Protein AF-D0LYH9-F1 (afdb_monomer_lite)

Secondary structure (DSSP, 8-state):
-PPPEEEEEEES-HHHHHHHHHHHHHTT---EEES-TTGGGGSS-TTSS-EEEEEEGGGHHHHHHHHHHHHHHTTTHHHHHHHHHHT--S---HHHHHHHHHHTSSS---S--SS-------TTHHHHHHHHHHHHSTTHHHHHTT-HHHHHHHHHHHHHHHHHHHHHSSTT-TT---HHHHHHHHHHHHHHHHHHHHHHHHHTT----HHHHHHHHHHHHHHHHHHHHHHHHH-TTTTHHHHHTTSPPPP----

Radius of gyration: 29.2 Å; chains: 1; bounding box: 82×57×91 Å

pLDDT: mean 78.4, std 16.34, range [46.47, 98.31]

Foldseek 3Di:
DDFDKDWQDKDLQLVVQVVLQVVCVVVVFNKDWDWPSPCVLVVNDSVPIIITIITGPVCNVVSNVVVVVCCVPPVPPVVVVVVVCVVPPPDPDPPVVVVVVVVPPDDDPDDDPDDPPPPPDPPRPLSVVLLVLLVVAQLGLCVSLVLVQLSVLLSVQLVVLVVVQVVCVDVPNPDDDSLSCLLNVLSSVCSSVVSNVSSVCVVVVHDDDNVVSNVSSVVSSVVSVVSSVVVVVPDPDPPVVVVVVPPDPDPPDDD

Organism: Haliangium ochraceum (strain DSM 14365 / JCM 11303 / SMP-2) (NCBI:txid502025)

Structure (mmCIF, N/CA/C/O backbone):
data_AF-D0LYH9-F1
#
_entry.id   AF-D0LYH9-F1
#
loop_
_atom_site.group_PDB
_atom_site.id
_atom_site.type_symbol
_atom_site.label_atom_id
_atom_site.label_alt_id
_atom_site.label_comp_id
_atom_site.label_asym_id
_atom_site.label_entity_id
_atom_site.label_seq_id
_atom_site.pdbx_PDB_ins_code
_atom_site.Cartn_x
_atom_site.Cartn_y
_atom_site.Cartn_z
_atom_site.occupancy
_atom_site.B_iso_or_equiv
_atom_site.auth_seq_id
_atom_site.auth_comp_id
_atom_site.auth_asym_id
_atom_site.auth_atom_id
_atom_site.pdbx_PDB_model_num
ATOM 1 N N . MET A 1 1 ? -22.583 -23.711 21.109 1.00 74.88 1 MET A N 1
ATOM 2 C CA . MET A 1 1 ? -22.773 -23.664 19.642 1.00 74.88 1 MET A CA 1
ATOM 3 C C . MET A 1 1 ? -22.254 -22.322 19.163 1.00 74.88 1 MET A C 1
ATOM 5 O O . MET A 1 1 ? -22.543 -21.335 19.824 1.00 74.88 1 MET A O 1
ATOM 9 N N . GLN A 1 2 ? -21.433 -22.282 18.112 1.00 84.62 2 GLN A N 1
ATOM 10 C CA . GLN A 1 2 ? -21.020 -21.011 17.511 1.00 84.62 2 GLN A CA 1
ATOM 11 C C . GLN A 1 2 ? -22.165 -20.507 16.631 1.00 84.62 2 GLN A C 1
ATOM 13 O O . GLN A 1 2 ? -22.672 -21.257 15.801 1.00 84.62 2 GLN A O 1
ATOM 18 N N . GLU A 1 3 ? -22.603 -19.275 16.859 1.00 92.81 3 GLU A N 1
ATOM 19 C CA . GLU A 1 3 ? -23.671 -18.651 16.083 1.00 92.81 3 GLU A CA 1
ATOM 20 C C . GLU A 1 3 ? -23.135 -18.249 14.701 1.00 92.81 3 GLU A C 1
ATOM 22 O O . GLU A 1 3 ? -22.074 -17.629 14.591 1.00 92.81 3 GLU A O 1
ATOM 27 N N . HIS A 1 4 ? -23.830 -18.663 13.640 1.00 96.38 4 HIS A N 1
ATOM 28 C CA . HIS A 1 4 ? -23.405 -18.447 12.259 1.00 96.38 4 HIS A CA 1
ATOM 29 C C . HIS A 1 4 ? -23.806 -17.037 11.800 1.00 96.38 4 HIS A C 1
ATOM 31 O O . HIS A 1 4 ? -24.974 -16.668 11.910 1.00 96.38 4 HIS A O 1
ATOM 37 N N . PHE A 1 5 ? -22.854 -16.255 11.284 1.00 97.81 5 PHE A N 1
ATOM 38 C CA . PHE A 1 5 ? -23.096 -14.902 10.773 1.00 97.81 5 PHE A CA 1
ATOM 39 C C . PHE A 1 5 ? -23.270 -14.927 9.253 1.00 97.81 5 PHE A C 1
ATOM 41 O O . PHE A 1 5 ? -22.503 -15.583 8.547 1.00 97.81 5 PHE A O 1
ATOM 48 N N . VAL A 1 6 ? -24.257 -14.193 8.746 1.00 97.81 6 VAL A N 1
ATOM 49 C CA . VAL A 1 6 ? -24.545 -14.050 7.314 1.00 97.81 6 VAL A CA 1
ATOM 50 C C . VAL A 1 6 ? -24.452 -12.588 6.900 1.00 97.81 6 VAL A C 1
ATOM 52 O O . VAL A 1 6 ? -24.709 -11.689 7.698 1.00 97.81 6 VAL A O 1
ATOM 55 N N . ILE A 1 7 ? -24.036 -12.348 5.658 1.00 97.88 7 ILE A N 1
ATOM 56 C CA . ILE A 1 7 ? -23.884 -11.001 5.104 1.00 97.88 7 ILE A CA 1
ATOM 57 C C . ILE A 1 7 ? -25.241 -10.530 4.588 1.00 97.88 7 ILE A C 1
ATOM 59 O O . ILE A 1 7 ? -25.809 -11.193 3.725 1.00 97.88 7 ILE A O 1
ATOM 63 N N . VAL A 1 8 ? -25.716 -9.385 5.077 1.00 97.62 8 VAL A N 1
ATOM 64 C CA . VAL A 1 8 ? -27.014 -8.802 4.682 1.00 97.62 8 VAL A CA 1
ATOM 65 C C . VAL A 1 8 ? -26.875 -7.581 3.779 1.00 97.62 8 VAL A C 1
ATOM 67 O O . VAL A 1 8 ? -27.773 -7.299 2.998 1.00 97.62 8 VAL A O 1
ATOM 70 N N . HIS A 1 9 ? -25.737 -6.884 3.823 1.00 96.94 9 HIS A N 1
ATOM 71 C CA . HIS A 1 9 ? -25.494 -5.708 2.987 1.00 96.94 9 HIS A CA 1
ATOM 72 C C . HIS A 1 9 ? -24.011 -5.569 2.634 1.00 96.94 9 HIS A C 1
ATOM 74 O O . HIS A 1 9 ? -23.142 -5.922 3.439 1.00 96.94 9 HIS A O 1
ATOM 80 N N . ARG A 1 10 ? -23.717 -5.057 1.433 1.00 95.31 10 ARG A N 1
ATOM 81 C CA . ARG A 1 10 ? -22.362 -4.761 0.946 1.00 95.31 10 ARG A CA 1
ATOM 82 C C . ARG A 1 10 ? -22.345 -3.365 0.336 1.00 95.31 10 ARG A C 1
ATOM 84 O O . ARG A 1 10 ? -23.163 -3.089 -0.532 1.00 95.31 10 ARG A O 1
ATOM 91 N N . SER A 1 11 ? -21.381 -2.544 0.734 1.00 92.06 11 SER A N 1
ATOM 92 C CA . SER A 1 11 ? -21.151 -1.220 0.154 1.00 92.06 11 SER A CA 1
ATOM 93 C C . SER A 1 11 ? -19.650 -0.951 0.013 1.00 92.06 11 SER A C 1
ATOM 95 O O . SER A 1 11 ? -18.809 -1.546 0.696 1.00 92.06 11 SER A O 1
ATOM 97 N N . SER A 1 12 ? -19.291 -0.087 -0.932 1.00 86.88 12 SER A N 1
ATOM 98 C CA . SER A 1 12 ? -17.938 0.468 -1.054 1.00 86.88 12 SER A CA 1
ATOM 99 C C . SER A 1 12 ? -17.722 1.672 -0.136 1.00 86.88 12 SER A C 1
ATOM 101 O O . SER A 1 12 ? -16.576 2.070 0.071 1.00 86.88 12 SER A O 1
ATOM 103 N N . ASP A 1 13 ? -18.796 2.239 0.420 1.00 87.25 13 ASP A N 1
ATOM 104 C CA . ASP A 1 13 ? -18.725 3.362 1.345 1.00 87.25 13 ASP A CA 1
ATOM 105 C C . ASP A 1 13 ? -18.653 2.862 2.806 1.00 87.25 13 ASP A C 1
ATOM 107 O O . ASP A 1 13 ? -19.629 2.311 3.339 1.00 87.25 13 ASP A O 1
ATOM 111 N N . PRO A 1 14 ? -17.502 3.028 3.489 1.00 85.50 14 PRO A N 1
ATOM 112 C CA . PRO A 1 14 ? -17.358 2.619 4.879 1.00 85.50 14 PRO A CA 1
ATOM 113 C C . PRO A 1 14 ? -18.230 3.444 5.834 1.00 85.50 14 PRO A C 1
ATOM 115 O O . PRO A 1 14 ? -18.655 2.893 6.848 1.00 85.50 14 PRO A O 1
ATOM 118 N N . ILE A 1 15 ? -18.512 4.715 5.522 1.00 85.62 15 ILE A N 1
ATOM 119 C CA . ILE A 1 15 ? -19.322 5.599 6.370 1.00 85.62 15 ILE A CA 1
ATOM 120 C C . ILE A 1 15 ? -20.770 5.124 6.335 1.00 85.62 15 ILE A C 1
ATOM 122 O O . ILE A 1 15 ? -21.344 4.840 7.386 1.00 85.62 15 ILE A O 1
ATOM 126 N N . GLN A 1 16 ? -21.318 4.932 5.131 1.00 89.75 16 GLN A N 1
ATOM 127 C CA . GLN A 1 16 ? -22.652 4.358 4.950 1.00 89.75 16 GLN A CA 1
ATOM 128 C C . GLN A 1 16 ? -22.778 3.006 5.667 1.00 89.75 16 GLN A C 1
ATOM 130 O O . GLN A 1 16 ? -23.744 2.764 6.387 1.00 89.75 16 GLN A O 1
ATOM 135 N N . THR A 1 17 ? -21.783 2.126 5.520 1.00 93.38 17 THR A N 1
ATOM 136 C CA . THR A 1 17 ? -21.822 0.792 6.138 1.00 93.38 17 THR A CA 1
ATOM 137 C C . THR A 1 17 ? -21.781 0.854 7.670 1.00 93.38 17 THR A C 1
ATOM 139 O O . THR A 1 17 ? -22.483 0.089 8.336 1.00 93.38 17 THR A O 1
ATOM 142 N N . ASP A 1 18 ? -20.977 1.754 8.246 1.00 91.69 18 ASP A N 1
ATOM 143 C CA . ASP A 1 18 ? -20.913 1.956 9.698 1.00 91.69 18 ASP A CA 1
ATOM 144 C C . ASP A 1 18 ? -22.210 2.578 10.244 1.00 91.69 18 ASP A C 1
ATOM 146 O O . ASP A 1 18 ? -22.689 2.125 11.287 1.00 91.69 18 ASP A O 1
ATOM 150 N N . MET A 1 19 ? -22.810 3.532 9.522 1.00 93.94 19 MET A N 1
ATOM 151 C CA . MET A 1 19 ? -24.112 4.129 9.851 1.00 93.94 19 MET A CA 1
ATOM 152 C C . MET A 1 19 ? -25.220 3.069 9.874 1.00 93.94 19 MET A C 1
ATOM 154 O O . MET A 1 19 ? -25.883 2.891 10.894 1.00 93.94 19 MET A O 1
ATOM 158 N N . LEU A 1 20 ? -25.366 2.291 8.799 1.00 95.06 20 LEU A N 1
ATOM 159 C CA . LEU A 1 20 ? -26.356 1.209 8.722 1.00 95.06 20 LEU A CA 1
ATOM 160 C C . LEU A 1 20 ? -26.114 0.138 9.801 1.00 95.06 20 LEU A C 1
ATOM 162 O O . LEU A 1 20 ? -27.051 -0.379 10.408 1.00 95.06 20 LEU A O 1
ATOM 166 N N . GLY A 1 21 ? -24.848 -0.174 10.096 1.00 95.62 21 GLY A N 1
ATOM 167 C CA . GLY A 1 21 ? -24.490 -1.084 11.181 1.00 95.62 21 GLY A CA 1
ATOM 168 C C . GLY A 1 21 ? -24.818 -0.537 12.577 1.00 95.62 21 GLY A C 1
ATOM 169 O O . GLY A 1 21 ? -25.057 -1.321 13.498 1.00 95.62 21 GLY A O 1
ATOM 170 N N . ALA A 1 22 ? -24.805 0.783 12.777 1.00 94.31 22 ALA A N 1
ATOM 171 C CA . ALA A 1 22 ? -25.265 1.422 14.009 1.00 94.31 22 ALA A CA 1
ATOM 172 C C . ALA A 1 22 ? -26.795 1.360 14.128 1.00 94.31 22 ALA A C 1
ATOM 174 O O . ALA A 1 22 ? -27.278 0.838 15.132 1.00 94.31 22 ALA A O 1
ATOM 175 N N . LEU A 1 23 ? -27.525 1.740 13.075 1.00 94.88 23 LEU A N 1
ATOM 176 C CA . LEU A 1 23 ? -28.994 1.702 13.036 1.00 94.88 23 LEU A CA 1
ATOM 177 C C . LEU A 1 23 ? -29.556 0.305 13.335 1.00 94.88 23 LEU A C 1
ATOM 179 O O . LEU A 1 23 ? -30.475 0.156 14.140 1.00 94.88 23 LEU A O 1
ATOM 183 N N . LEU A 1 24 ? -28.963 -0.747 12.762 1.00 96.88 24 LEU A N 1
ATOM 184 C CA . LEU A 1 24 ? -29.363 -2.125 13.068 1.00 96.88 24 LEU A CA 1
ATOM 185 C C . LEU A 1 24 ? -29.179 -2.462 14.558 1.00 96.88 24 LEU A C 1
ATOM 187 O O . LEU A 1 24 ? -30.047 -3.089 15.163 1.00 96.88 24 LEU A O 1
ATOM 191 N N . ARG A 1 25 ? -28.076 -2.018 15.174 1.00 97.25 25 ARG A N 1
ATOM 192 C CA . ARG A 1 25 ? -27.806 -2.265 16.602 1.00 97.25 25 ARG A CA 1
ATOM 193 C C . ARG A 1 25 ? -28.757 -1.504 17.516 1.00 97.25 25 ARG A C 1
ATOM 195 O O . ARG A 1 25 ? -29.167 -2.059 18.532 1.00 97.25 25 ARG A O 1
ATOM 202 N N . GLU A 1 26 ? -29.127 -0.282 17.150 1.00 96.19 26 GLU A N 1
ATOM 203 C CA . GLU A 1 26 ? -30.136 0.509 17.864 1.00 96.19 26 GLU A CA 1
ATOM 204 C C . GLU A 1 26 ? -31.515 -0.166 17.836 1.00 96.19 26 GLU A C 1
ATOM 206 O O . GLU A 1 26 ? -32.238 -0.125 18.828 1.00 96.19 26 GLU A O 1
ATOM 211 N N . ASN A 1 27 ? -31.824 -0.903 16.765 1.00 96.69 27 ASN A N 1
ATOM 212 C CA . ASN A 1 27 ? -33.043 -1.708 16.626 1.00 96.69 27 ASN A CA 1
ATOM 213 C C . ASN A 1 27 ? -32.925 -3.128 17.219 1.00 96.69 27 ASN A C 1
ATOM 215 O O . ASN A 1 27 ? -33.747 -4.003 16.948 1.00 96.69 27 ASN A O 1
ATOM 219 N N . GLY A 1 28 ? -31.899 -3.388 18.036 1.00 97.44 28 GLY A N 1
ATOM 220 C CA . GLY A 1 28 ? -31.712 -4.672 18.718 1.00 97.44 28 GLY A CA 1
ATOM 221 C C . GLY A 1 28 ? -31.194 -5.807 17.827 1.00 97.44 28 GLY A C 1
ATOM 222 O O . GLY A 1 28 ? -31.154 -6.959 18.268 1.00 97.44 28 GLY A O 1
ATOM 223 N N . ILE A 1 29 ? -30.761 -5.509 16.600 1.00 98.19 29 ILE A N 1
ATOM 224 C CA . ILE A 1 29 ? -30.168 -6.478 15.677 1.00 98.19 29 ILE A CA 1
ATOM 225 C C . ILE A 1 29 ? -28.649 -6.474 15.868 1.00 98.19 29 ILE A C 1
ATOM 227 O O . ILE A 1 29 ? -27.968 -5.456 15.739 1.00 98.19 29 ILE A O 1
ATOM 231 N N . ALA A 1 30 ? -28.077 -7.637 16.168 1.00 97.25 30 ALA A N 1
ATOM 232 C CA . ALA A 1 30 ? -26.654 -7.795 16.431 1.00 97.25 30 ALA A CA 1
ATOM 233 C C . ALA A 1 30 ? -25.829 -7.692 15.133 1.00 97.25 30 ALA A C 1
ATOM 235 O O . ALA A 1 30 ? -25.411 -8.695 14.557 1.00 97.25 30 ALA A O 1
ATOM 236 N N . ALA A 1 31 ? -25.560 -6.472 14.671 1.00 97.25 31 ALA A N 1
ATOM 237 C CA . ALA A 1 31 ? -24.777 -6.225 13.464 1.00 97.25 31 ALA A CA 1
ATOM 238 C C . ALA A 1 31 ? -23.269 -6.090 13.732 1.00 97.25 31 ALA A C 1
ATOM 240 O O . ALA A 1 31 ? -22.818 -5.473 14.702 1.00 97.25 31 ALA A O 1
ATOM 241 N N . ARG A 1 32 ? -22.470 -6.650 12.821 1.00 97.00 32 ARG A N 1
ATOM 242 C CA . ARG A 1 32 ? -21.012 -6.514 12.761 1.00 97.00 32 ARG A CA 1
ATOM 243 C C . ARG A 1 32 ? -20.613 -5.986 11.395 1.00 97.00 32 ARG A C 1
ATOM 245 O O . ARG A 1 32 ? -20.859 -6.639 10.381 1.00 97.00 32 ARG A O 1
ATOM 252 N N . VAL A 1 33 ? -19.944 -4.840 11.384 1.00 95.25 33 VAL A N 1
ATOM 253 C CA . VAL A 1 33 ? -19.349 -4.281 10.169 1.00 95.25 33 VAL A CA 1
ATOM 254 C C . VAL A 1 33 ? -17.972 -4.902 9.965 1.00 95.25 33 VAL A C 1
ATOM 256 O O . VAL A 1 33 ? -17.108 -4.833 10.840 1.00 95.25 33 VAL A O 1
ATOM 259 N N . MET A 1 34 ? -17.790 -5.542 8.818 1.00 93.31 34 MET A N 1
ATOM 260 C CA . MET A 1 34 ? -16.606 -6.305 8.446 1.00 93.31 34 MET A CA 1
ATOM 261 C C . MET A 1 34 ? -16.047 -5.765 7.128 1.00 93.31 34 MET A C 1
ATOM 263 O O . MET A 1 34 ? -16.784 -5.446 6.202 1.00 93.31 34 MET A O 1
ATOM 267 N N . GLY A 1 35 ? -14.723 -5.669 7.030 1.00 88.06 35 GLY A N 1
ATOM 268 C CA . GLY A 1 35 ? -14.032 -5.126 5.860 1.00 88.06 35 GLY A CA 1
ATOM 269 C C . GLY A 1 35 ? -13.013 -4.053 6.229 1.00 88.06 35 GLY A C 1
ATOM 270 O O . GLY A 1 35 ? -12.825 -3.701 7.396 1.00 88.06 35 GLY A O 1
ATOM 271 N N . THR A 1 36 ? -12.301 -3.540 5.230 1.00 76.25 36 THR A N 1
ATOM 272 C CA . THR A 1 36 ? -11.299 -2.492 5.435 1.00 76.25 36 THR A CA 1
ATOM 273 C C . THR A 1 36 ? -11.964 -1.123 5.481 1.00 76.25 36 THR A C 1
ATOM 275 O O . THR A 1 36 ? -12.136 -0.484 4.448 1.00 76.25 36 THR A O 1
ATOM 278 N N . ARG A 1 37 ? -12.224 -0.618 6.692 1.00 68.12 37 ARG A N 1
ATOM 279 C CA . ARG A 1 37 ? -12.677 0.770 6.945 1.00 68.12 37 ARG A CA 1
ATOM 280 C C . ARG A 1 37 ? -11.755 1.858 6.374 1.00 68.12 37 ARG A C 1
ATOM 282 O O . ARG A 1 37 ? -12.115 3.021 6.319 1.00 68.12 37 ARG A O 1
ATOM 289 N N . HIS A 1 38 ? -10.553 1.474 5.954 1.00 64.12 38 HIS A N 1
ATOM 290 C CA . HIS A 1 38 ? -9.507 2.371 5.491 1.00 64.12 38 HIS A CA 1
ATOM 291 C C . HIS A 1 38 ? -9.034 2.010 4.076 1.00 64.12 38 HIS A C 1
ATOM 293 O O . HIS A 1 38 ? -7.832 1.996 3.828 1.00 64.12 38 HIS A O 1
ATOM 299 N N . GLY A 1 39 ? -9.947 1.697 3.147 1.00 55.84 39 GLY A N 1
ATOM 300 C CA . GLY A 1 39 ? -9.591 1.446 1.739 1.00 55.84 39 GLY A CA 1
ATOM 301 C C . GLY A 1 39 ? -8.747 2.580 1.139 1.00 55.84 39 GLY A C 1
ATOM 302 O O . GLY A 1 39 ? -7.696 2.329 0.552 1.00 55.84 39 GLY A O 1
ATOM 303 N N . ALA A 1 40 ? -9.105 3.834 1.445 1.00 52.59 40 ALA A N 1
ATOM 304 C CA . ALA A 1 40 ? -8.323 5.019 1.080 1.00 52.59 40 ALA A CA 1
ATOM 305 C C . ALA A 1 40 ? -6.887 5.016 1.651 1.00 52.59 40 ALA A C 1
ATOM 307 O O . ALA A 1 40 ? -5.962 5.508 1.011 1.00 52.59 40 ALA A O 1
ATOM 308 N N . ALA A 1 41 ? -6.657 4.408 2.820 1.00 50.03 41 ALA A N 1
ATOM 309 C CA . ALA A 1 41 ? -5.339 4.370 3.462 1.00 50.03 41 ALA A CA 1
ATOM 310 C C . ALA A 1 41 ? -4.388 3.306 2.887 1.00 50.03 41 ALA A C 1
ATOM 312 O O . ALA A 1 41 ? -3.230 3.240 3.310 1.00 50.03 41 ALA A O 1
ATOM 313 N N . ILE A 1 42 ? -4.862 2.445 1.979 1.00 51.31 42 ILE A N 1
ATOM 314 C CA . ILE A 1 42 ? -4.052 1.392 1.345 1.00 51.31 42 ILE A CA 1
ATOM 315 C C . ILE A 1 42 ? -3.617 1.822 -0.072 1.00 51.31 42 ILE A C 1
ATOM 317 O O . ILE A 1 42 ? -2.795 1.149 -0.683 1.00 51.31 42 ILE A O 1
ATOM 321 N N . GLY A 1 43 ? -4.102 2.955 -0.600 1.00 47.19 43 GLY A N 1
ATOM 322 C CA . GLY A 1 43 ? -3.740 3.447 -1.94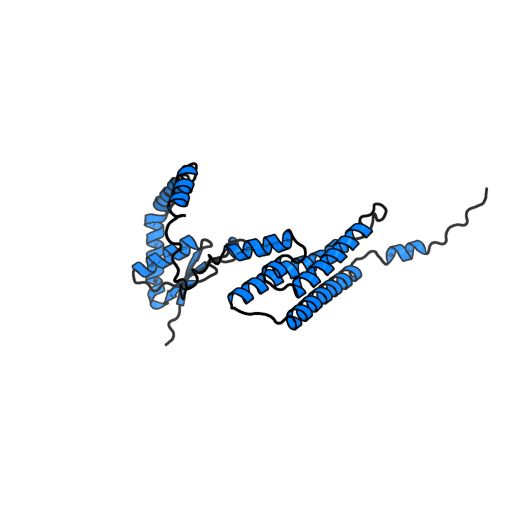1 1.00 47.19 43 GLY A CA 1
ATOM 323 C C . GLY A 1 43 ? -4.197 2.539 -3.094 1.00 47.19 43 GLY A C 1
ATOM 324 O O . GLY A 1 43 ? -4.003 2.866 -4.259 1.00 47.19 43 GLY A O 1
ATOM 325 N N . VAL A 1 44 ? -4.827 1.407 -2.776 1.00 51.91 44 VAL A N 1
ATOM 326 C CA . VAL A 1 44 ? -5.596 0.585 -3.707 1.00 51.91 44 VAL A CA 1
ATOM 327 C C . VAL A 1 44 ? -6.991 1.189 -3.713 1.00 51.91 44 VAL A C 1
ATOM 329 O O . VAL A 1 44 ? -7.586 1.340 -2.647 1.00 51.91 44 VAL A O 1
ATOM 332 N N . GLY A 1 45 ? -7.471 1.607 -4.887 1.00 52.12 45 GLY A N 1
ATOM 333 C CA . GLY A 1 45 ? -8.716 2.364 -5.024 1.00 52.12 45 GLY A CA 1
ATOM 334 C C . GLY A 1 45 ? -9.871 1.767 -4.213 1.00 52.12 45 GLY A C 1
ATOM 335 O O . GLY A 1 45 ? -10.033 0.546 -4.160 1.00 52.12 45 GLY A O 1
ATOM 336 N N . GLN A 1 46 ? -10.681 2.639 -3.600 1.00 55.12 46 GLN A N 1
ATOM 337 C CA . GLN A 1 46 ? -11.824 2.283 -2.741 1.00 55.12 46 GLN A CA 1
ATOM 338 C C . GLN A 1 46 ? -12.808 1.296 -3.401 1.00 55.12 46 GLN A C 1
ATOM 340 O O . GLN A 1 46 ? -13.516 0.576 -2.710 1.00 55.12 46 GLN A O 1
ATOM 345 N N . ASN A 1 47 ? -12.776 1.178 -4.730 1.00 54.84 47 ASN A N 1
ATOM 346 C CA . ASN A 1 47 ? -13.614 0.265 -5.505 1.00 54.84 47 ASN A CA 1
ATOM 347 C C . ASN A 1 47 ? -13.215 -1.220 -5.416 1.00 54.84 47 ASN A C 1
ATOM 349 O O . ASN A 1 47 ? -13.982 -2.069 -5.864 1.00 54.84 47 ASN A O 1
ATOM 353 N N . ILE A 1 48 ? -12.036 -1.567 -4.883 1.00 64.31 48 ILE A N 1
ATOM 354 C CA . ILE A 1 48 ? -11.562 -2.968 -4.867 1.00 64.31 48 ILE A CA 1
ATOM 355 C C . ILE A 1 48 ? -11.947 -3.692 -3.567 1.00 64.31 48 ILE A C 1
ATOM 357 O O . ILE A 1 48 ? -12.089 -4.915 -3.560 1.00 64.31 48 ILE A O 1
ATOM 361 N N . LEU A 1 49 ? -12.134 -2.965 -2.462 1.00 72.06 49 LEU A N 1
ATOM 362 C CA . LEU A 1 49 ? -12.375 -3.558 -1.146 1.00 72.06 49 LEU A CA 1
ATOM 363 C C . LEU A 1 49 ? -13.772 -3.190 -0.636 1.00 72.06 49 LEU A C 1
ATOM 365 O O . LEU A 1 49 ? -13.984 -2.088 -0.144 1.00 72.06 49 LEU A O 1
ATOM 369 N N . GLN A 1 50 ? -14.713 -4.134 -0.730 1.00 84.12 50 GLN A N 1
ATOM 370 C CA . GLN A 1 50 ? -16.074 -3.968 -0.210 1.00 84.12 50 GLN A CA 1
ATOM 371 C C . GLN A 1 50 ? -16.117 -4.130 1.315 1.00 84.12 50 GLN A C 1
ATOM 373 O O . GLN A 1 50 ? -15.556 -5.081 1.875 1.00 84.12 50 GLN A O 1
ATOM 378 N N . VAL A 1 51 ? -16.833 -3.224 1.978 1.00 92.00 51 VAL A N 1
ATOM 379 C CA . VAL A 1 51 ? -17.231 -3.349 3.383 1.00 92.00 51 VAL A CA 1
ATOM 380 C C . VAL A 1 51 ? -18.616 -3.994 3.416 1.00 92.00 51 VAL A C 1
ATOM 382 O O . VAL A 1 51 ? -19.430 -3.816 2.510 1.00 92.00 51 VAL A O 1
ATOM 385 N N . HIS A 1 52 ? -18.878 -4.825 4.416 1.00 95.44 52 HIS A N 1
ATOM 386 C CA . HIS A 1 52 ? -20.135 -5.549 4.512 1.00 95.44 52 HIS A CA 1
ATOM 387 C C . HIS A 1 52 ? -20.635 -5.654 5.945 1.00 95.44 52 HIS A C 1
ATOM 389 O O . HIS A 1 52 ? -19.859 -5.694 6.902 1.00 95.44 52 HIS A O 1
ATOM 395 N N . ILE A 1 53 ? -21.953 -5.725 6.081 1.00 97.12 53 ILE A N 1
ATOM 396 C CA . ILE A 1 53 ? -22.643 -5.890 7.356 1.00 97.12 53 ILE A CA 1
ATOM 397 C C . ILE A 1 53 ? -23.020 -7.355 7.492 1.00 97.12 53 ILE A C 1
ATOM 399 O O . ILE A 1 53 ? -23.640 -7.937 6.599 1.00 97.12 53 ILE A O 1
ATOM 403 N N . SER A 1 54 ? -22.627 -7.949 8.611 1.00 97.88 54 SER A N 1
ATOM 404 C CA . SER A 1 54 ? -22.944 -9.329 8.958 1.00 97.88 54 SER A CA 1
ATOM 405 C C . SER A 1 54 ? -23.767 -9.396 10.241 1.00 97.88 54 SER A C 1
ATOM 407 O O . SER A 1 54 ? -23.467 -8.691 11.204 1.00 97.88 54 SER A O 1
ATOM 409 N N . VAL A 1 55 ? -24.794 -10.242 10.257 1.00 98.19 55 VAL A N 1
ATOM 410 C CA . VAL A 1 55 ? -25.716 -10.448 11.391 1.00 98.19 55 VAL A CA 1
ATOM 411 C C . VAL A 1 55 ? -25.863 -11.948 11.677 1.00 98.19 55 VAL A C 1
ATOM 413 O O . VAL A 1 55 ? -25.589 -12.754 10.781 1.00 98.19 55 VAL A O 1
ATOM 416 N N . PRO A 1 56 ? -26.279 -12.371 12.884 1.00 98.19 56 PRO A N 1
ATOM 417 C CA . PRO A 1 56 ? -26.649 -13.756 13.143 1.00 98.19 56 PRO A CA 1
ATOM 418 C C . PRO A 1 56 ? -27.684 -14.265 12.141 1.00 98.19 56 PRO A C 1
ATOM 420 O O . PRO A 1 56 ? -28.626 -13.556 11.793 1.00 98.19 56 PRO A O 1
ATOM 423 N N . GLN A 1 57 ? -27.551 -15.518 11.707 1.00 97.69 57 GLN A N 1
ATOM 424 C CA . GLN A 1 57 ? -28.475 -16.136 10.751 1.00 97.69 57 GLN A CA 1
ATOM 425 C C . GLN A 1 57 ? -29.935 -16.106 11.234 1.00 97.69 57 GLN A C 1
ATOM 427 O O . GLN A 1 57 ? -30.845 -15.972 10.423 1.00 97.69 57 GLN A O 1
ATOM 432 N N . SER A 1 58 ? -30.150 -16.180 12.549 1.00 97.62 58 SER A N 1
ATOM 433 C CA . SER A 1 58 ? -31.460 -16.057 13.201 1.00 97.62 58 SER A CA 1
ATOM 434 C C . SER A 1 58 ? -32.119 -14.685 13.007 1.00 97.62 58 SER A C 1
ATOM 436 O O . SER A 1 58 ? -33.339 -14.591 13.081 1.00 97.62 58 SER A O 1
ATOM 438 N N . GLN A 1 59 ? -31.333 -13.637 12.745 1.00 98.31 59 GLN A N 1
ATOM 439 C CA . GLN A 1 59 ? -31.786 -12.249 12.599 1.00 98.31 59 GLN A CA 1
ATOM 440 C C . GLN A 1 59 ? -31.715 -11.741 11.152 1.00 98.31 59 GLN A C 1
ATOM 442 O O . GLN A 1 59 ? -32.042 -10.588 10.892 1.00 98.31 59 GLN A O 1
ATOM 447 N N . ALA A 1 60 ? -31.292 -12.584 10.205 1.00 98.06 60 ALA A N 1
ATOM 448 C CA . ALA A 1 60 ? -31.045 -12.178 8.825 1.00 98.06 60 ALA A CA 1
ATOM 449 C C . ALA A 1 60 ? -32.285 -11.590 8.138 1.00 98.06 60 ALA A C 1
ATOM 451 O O . ALA A 1 60 ? -32.173 -10.541 7.521 1.00 98.06 60 ALA A O 1
ATOM 452 N N . GLY A 1 61 ? -33.454 -12.224 8.301 1.00 97.69 61 GLY A N 1
ATOM 453 C CA . GLY A 1 61 ? -34.713 -11.737 7.723 1.00 97.69 61 GLY A CA 1
ATOM 454 C C . GLY A 1 61 ? -35.084 -10.350 8.246 1.00 97.69 61 GLY A C 1
ATOM 455 O O . GLY A 1 61 ? -35.166 -9.413 7.469 1.00 97.69 61 GLY A O 1
ATOM 456 N N . ALA A 1 62 ? -35.159 -10.191 9.572 1.00 97.69 62 ALA A N 1
ATOM 457 C CA . ALA A 1 62 ? -35.477 -8.905 10.195 1.00 97.69 62 ALA A CA 1
ATOM 458 C C . ALA A 1 62 ? -34.489 -7.787 9.810 1.00 97.69 62 ALA A C 1
ATOM 460 O O . ALA A 1 62 ? -34.890 -6.641 9.641 1.00 97.69 62 ALA A O 1
ATOM 461 N N . ALA A 1 63 ? -33.200 -8.111 9.656 1.00 97.69 63 ALA A N 1
ATOM 462 C CA . ALA A 1 63 ? -32.196 -7.150 9.207 1.00 97.69 63 ALA A CA 1
ATOM 463 C C . ALA A 1 63 ? -32.390 -6.739 7.742 1.00 97.69 63 ALA A C 1
ATOM 465 O O . ALA A 1 63 ? -32.221 -5.566 7.421 1.00 97.69 63 ALA A O 1
ATOM 466 N N . THR A 1 64 ? -32.719 -7.686 6.861 1.00 97.56 64 THR A N 1
ATOM 467 C CA . THR A 1 64 ? -33.006 -7.400 5.451 1.00 97.56 64 THR A CA 1
ATOM 468 C C . THR A 1 64 ? -34.270 -6.559 5.312 1.00 97.56 64 THR A C 1
ATOM 470 O O . THR A 1 64 ? -34.197 -5.516 4.671 1.00 97.56 64 THR A O 1
ATOM 473 N N . ASP A 1 65 ? -35.359 -6.943 5.981 1.00 96.75 65 ASP A N 1
ATOM 474 C CA . ASP A 1 65 ? -36.634 -6.217 5.941 1.00 96.75 65 ASP A CA 1
ATOM 475 C C . ASP A 1 65 ? -36.469 -4.776 6.459 1.00 96.75 65 ASP A C 1
ATOM 477 O O . ASP A 1 65 ? -36.973 -3.832 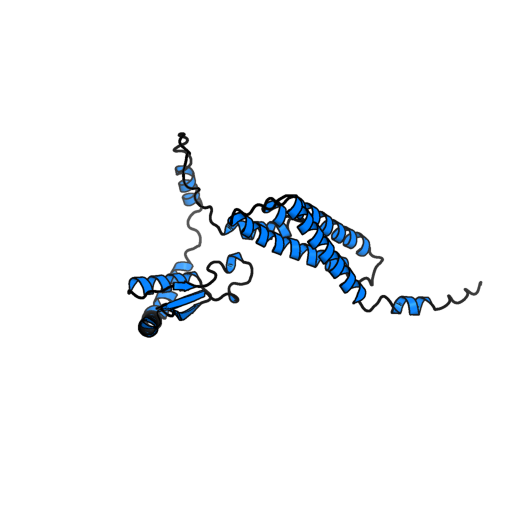5.859 1.00 96.75 65 ASP A O 1
ATOM 481 N N . PHE A 1 66 ? -35.706 -4.589 7.546 1.00 95.94 66 PHE A N 1
ATOM 482 C CA . PHE A 1 66 ? -35.403 -3.261 8.089 1.00 95.94 66 PHE A CA 1
ATOM 483 C C . PHE A 1 66 ? -34.618 -2.394 7.099 1.00 95.94 66 PHE A C 1
ATOM 485 O O . PHE A 1 66 ? -34.936 -1.223 6.913 1.00 95.94 66 PHE A O 1
ATOM 492 N N . LEU A 1 67 ? -33.574 -2.953 6.477 1.00 95.25 67 LEU A N 1
ATOM 493 C CA . LEU A 1 67 ? -32.769 -2.215 5.507 1.00 95.25 67 LEU A CA 1
ATOM 494 C C . LEU A 1 67 ? -33.577 -1.870 4.252 1.00 95.25 67 LEU A C 1
ATOM 496 O O . LEU A 1 67 ? -33.423 -0.770 3.737 1.00 95.25 67 LEU A O 1
ATOM 500 N N . GLU A 1 68 ? -34.422 -2.781 3.768 1.00 94.50 68 GLU A N 1
ATOM 501 C CA . GLU A 1 68 ? -35.296 -2.544 2.615 1.00 94.50 68 GLU A CA 1
ATOM 502 C C . GLU A 1 68 ? -36.297 -1.423 2.906 1.00 94.50 68 GLU A C 1
ATOM 504 O O . GLU A 1 68 ? -36.330 -0.452 2.156 1.00 94.50 68 GLU A O 1
ATOM 509 N N . ALA A 1 69 ? -36.992 -1.478 4.047 1.00 93.38 69 ALA A N 1
ATOM 510 C CA . ALA A 1 69 ? -37.894 -0.411 4.480 1.00 93.38 69 ALA A CA 1
ATOM 511 C C . ALA A 1 69 ? -37.171 0.940 4.616 1.00 93.38 69 ALA A C 1
ATOM 513 O O . ALA A 1 69 ? -37.659 1.951 4.122 1.00 93.38 69 ALA A O 1
ATOM 514 N N . PHE A 1 70 ? -35.971 0.955 5.207 1.00 90.69 70 PHE A N 1
ATOM 515 C CA . PHE A 1 70 ? -35.153 2.165 5.314 1.00 90.69 70 PHE A CA 1
ATOM 516 C C . PHE A 1 70 ? -34.787 2.741 3.935 1.00 90.69 70 PHE A C 1
ATOM 518 O O . PHE A 1 70 ? -34.834 3.949 3.730 1.00 90.69 70 PHE A O 1
ATOM 525 N N . PHE A 1 71 ? -34.445 1.901 2.954 1.00 89.81 71 PHE A N 1
ATOM 526 C CA . PHE A 1 71 ? -34.143 2.382 1.603 1.00 89.81 71 PHE A CA 1
ATOM 527 C C . PHE A 1 71 ? -35.391 2.796 0.808 1.00 89.81 71 PHE A C 1
ATOM 529 O O . PHE A 1 71 ? -35.273 3.667 -0.054 1.00 89.81 71 PHE A O 1
ATOM 536 N N . GLU A 1 72 ? -36.555 2.203 1.076 1.00 88.75 72 GLU A N 1
ATOM 537 C CA . GLU A 1 72 ? -37.827 2.567 0.439 1.00 88.75 72 GLU A CA 1
ATOM 538 C C . GLU A 1 72 ? -38.425 3.866 1.000 1.00 88.75 72 GLU A C 1
ATOM 540 O O . GLU A 1 72 ? -38.908 4.684 0.216 1.00 88.75 72 GLU A O 1
ATOM 545 N N . GLU A 1 73 ? -38.384 4.069 2.322 1.00 83.25 73 GLU A N 1
ATOM 546 C CA . GLU A 1 73 ? -38.950 5.255 2.986 1.00 83.25 73 GLU A CA 1
ATOM 547 C C . GLU A 1 73 ? -38.001 6.461 2.931 1.00 83.25 73 GLU A C 1
ATOM 549 O O . GLU A 1 73 ? -38.420 7.547 2.537 1.00 83.25 73 GLU A O 1
ATOM 554 N N . ASP A 1 74 ? -36.717 6.272 3.251 1.00 67.00 74 ASP A N 1
ATOM 555 C CA . ASP A 1 74 ? -35.764 7.377 3.432 1.00 67.00 74 ASP A CA 1
ATOM 556 C C . ASP A 1 74 ? -34.804 7.563 2.244 1.00 67.00 74 ASP A C 1
ATOM 558 O O . ASP A 1 74 ? -34.178 8.616 2.093 1.00 67.00 74 ASP A O 1
ATOM 562 N N . GLY A 1 75 ? -34.656 6.559 1.373 1.00 59.44 75 GLY A N 1
ATOM 563 C CA . GLY A 1 75 ? -33.583 6.522 0.373 1.00 59.44 75 GLY A CA 1
ATOM 564 C C . GLY A 1 75 ? -33.604 7.666 -0.647 1.00 59.44 75 GLY A C 1
ATOM 565 O O . GLY A 1 75 ? -32.552 8.026 -1.170 1.00 59.44 75 GLY A O 1
ATOM 566 N N . ALA A 1 76 ? -34.767 8.260 -0.918 1.00 59.16 76 ALA A N 1
ATOM 567 C CA . ALA A 1 76 ? -34.872 9.410 -1.813 1.00 59.16 76 ALA A CA 1
ATOM 568 C C . ALA A 1 76 ? -34.690 10.745 -1.070 1.00 59.16 76 ALA A C 1
ATOM 570 O O . ALA A 1 76 ? -33.876 11.563 -1.493 1.00 59.16 76 ALA A O 1
ATOM 571 N N . GLU A 1 77 ? -35.387 10.949 0.052 1.00 67.19 77 GLU A N 1
ATOM 572 C CA . GLU A 1 77 ? -35.417 12.237 0.764 1.00 67.19 77 GLU A CA 1
ATOM 573 C C . GLU A 1 77 ? -34.114 12.537 1.523 1.00 67.19 77 GLU A C 1
ATOM 575 O O . GLU A 1 77 ? -33.594 13.652 1.448 1.00 67.19 77 GLU A O 1
ATOM 580 N N . LEU A 1 78 ? -33.523 11.547 2.203 1.00 64.25 78 LEU A N 1
ATOM 581 C CA . LEU A 1 78 ? -32.308 11.750 3.006 1.00 64.25 78 LEU A CA 1
ATOM 582 C C . LEU A 1 78 ? -31.056 11.946 2.139 1.00 64.25 78 LEU A C 1
ATOM 584 O O . LEU A 1 78 ? -30.159 12.702 2.516 1.00 64.25 78 LEU A O 1
ATOM 588 N N . ILE A 1 79 ? -30.999 11.314 0.961 1.00 63.97 79 ILE A N 1
ATOM 589 C CA . ILE A 1 79 ? -29.915 11.533 -0.009 1.00 63.97 79 ILE A CA 1
ATOM 590 C C . ILE A 1 79 ? -30.019 12.942 -0.604 1.00 63.97 79 ILE A C 1
ATOM 592 O O . ILE A 1 79 ? -29.002 13.626 -0.716 1.00 63.97 79 ILE A O 1
ATOM 596 N N . GLU A 1 80 ? -31.227 13.411 -0.925 1.00 62.72 80 GLU A N 1
ATOM 597 C CA . GLU A 1 80 ? -31.443 14.770 -1.433 1.00 62.72 80 GLU A CA 1
ATOM 598 C C . GLU A 1 80 ? -31.099 15.831 -0.373 1.00 62.72 80 GLU A C 1
ATOM 600 O O . GLU A 1 80 ? -30.405 16.805 -0.679 1.00 62.72 80 GLU A O 1
ATOM 605 N N . GLN A 1 81 ? -31.476 15.600 0.890 1.00 69.62 81 GLN A N 1
ATOM 606 C CA . GLN A 1 81 ? -31.161 16.493 2.008 1.00 69.62 81 GLN A CA 1
ATOM 607 C C . GLN A 1 81 ? -29.656 16.531 2.326 1.00 69.62 81 GLN A C 1
ATOM 609 O O . GLN A 1 81 ? -29.101 17.609 2.555 1.00 69.62 81 GLN A O 1
ATOM 614 N N . TYR A 1 82 ? -28.970 15.383 2.313 1.00 64.75 82 TYR A N 1
ATOM 615 C CA . TYR A 1 82 ? -27.529 15.329 2.584 1.00 64.75 82 TYR A CA 1
ATOM 616 C C . TYR A 1 82 ? -26.707 15.928 1.434 1.00 64.75 82 TYR A C 1
ATOM 618 O O . TYR A 1 82 ? -25.745 16.649 1.692 1.00 64.75 82 TYR A O 1
ATOM 626 N N . ILE A 1 83 ? -27.112 15.716 0.172 1.00 63.19 83 ILE A N 1
ATOM 627 C CA . ILE A 1 83 ? -26.486 16.370 -0.989 1.00 63.19 83 ILE A CA 1
ATOM 628 C C . ILE A 1 83 ? -26.684 17.891 -0.908 1.00 63.19 83 ILE A C 1
ATOM 630 O O . ILE A 1 83 ? -25.700 18.623 -1.013 1.00 63.19 83 ILE A O 1
ATOM 634 N N . GLN A 1 84 ? -27.902 18.367 -0.615 1.00 63.38 84 GLN A N 1
ATOM 635 C CA . GLN A 1 84 ? -28.184 19.802 -0.452 1.00 63.38 84 GLN A CA 1
ATOM 636 C C . GLN A 1 84 ? -27.426 20.457 0.712 1.00 63.38 84 GLN A C 1
ATOM 638 O O . GLN A 1 84 ? -27.183 21.660 0.665 1.00 63.38 84 GLN A O 1
ATOM 643 N N . HIS A 1 85 ? -27.056 19.711 1.757 1.00 58.56 85 HIS A N 1
ATOM 644 C CA . HIS A 1 85 ? -26.240 20.235 2.863 1.00 58.56 85 HIS A CA 1
ATOM 645 C C . HIS A 1 85 ? -24.729 20.045 2.667 1.00 58.56 85 HIS A C 1
ATOM 647 O O . HIS A 1 85 ? -23.947 20.718 3.333 1.00 58.56 85 HIS A O 1
ATOM 653 N N . SER A 1 86 ? -24.292 19.185 1.742 1.00 49.75 86 SER A N 1
ATOM 654 C CA . SER A 1 86 ? -22.865 18.973 1.457 1.00 49.75 86 SER A CA 1
ATOM 655 C C . SER A 1 86 ? -22.231 20.035 0.546 1.00 49.75 86 SER A C 1
ATOM 657 O O . SER A 1 86 ? -21.010 20.170 0.544 1.00 49.75 86 SER A O 1
ATOM 659 N N . ASP A 1 87 ? -23.041 20.850 -0.140 1.00 50.91 87 ASP A N 1
ATOM 660 C CA . ASP A 1 87 ? -22.574 22.043 -0.869 1.00 50.91 87 ASP A CA 1
ATOM 661 C C . ASP A 1 87 ? -22.265 23.238 0.065 1.00 50.91 87 ASP A C 1
ATOM 663 O O . ASP A 1 87 ? -21.775 24.271 -0.386 1.00 50.91 87 ASP A O 1
ATOM 667 N N . PHE A 1 88 ? -22.477 23.097 1.382 1.00 46.59 88 PHE A N 1
ATOM 668 C CA . PHE A 1 88 ? -22.143 24.101 2.403 1.00 46.59 88 PHE A CA 1
ATOM 669 C C . PHE A 1 88 ? -20.736 23.893 3.004 1.00 46.59 88 PHE A C 1
ATOM 671 O O . PHE A 1 88 ? -20.509 24.065 4.197 1.00 46.59 88 PHE A O 1
ATOM 678 N N . ALA A 1 89 ? -19.771 23.485 2.177 1.00 48.88 89 ALA A N 1
ATOM 679 C CA . ALA A 1 89 ? -18.347 23.428 2.528 1.00 48.88 89 ALA A CA 1
ATOM 680 C C . ALA A 1 89 ? -17.536 24.447 1.708 1.00 48.88 89 ALA A C 1
ATOM 682 O O . ALA A 1 89 ? -16.444 24.149 1.221 1.00 48.88 89 ALA A O 1
ATOM 683 N N . GLY A 1 90 ? -18.099 25.642 1.523 1.00 52.53 90 GLY A N 1
ATOM 684 C CA . GLY A 1 90 ? -17.442 26.777 0.887 1.00 52.53 90 GLY A CA 1
ATOM 685 C C . GLY A 1 90 ? -17.610 28.035 1.734 1.00 52.53 90 GLY A C 1
ATOM 686 O O . GLY A 1 90 ? -18.722 28.535 1.854 1.00 52.53 90 GLY A O 1
ATOM 687 N N . ASP A 1 91 ? -16.489 28.529 2.263 1.00 53.06 91 ASP A N 1
ATOM 688 C CA . ASP A 1 91 ? -16.280 29.879 2.814 1.00 53.06 91 ASP A CA 1
ATOM 689 C C . ASP A 1 91 ? -16.803 30.225 4.224 1.00 53.06 91 ASP A C 1
ATOM 691 O O . ASP A 1 91 ? -17.004 31.401 4.517 1.00 53.06 91 ASP A O 1
ATOM 695 N N . GLU A 1 92 ? -16.922 29.276 5.160 1.00 51.62 92 GLU A N 1
ATOM 696 C CA . GLU A 1 92 ? -16.941 29.662 6.586 1.00 51.62 92 GLU A CA 1
ATOM 697 C C . GLU A 1 92 ? -15.512 29.932 7.092 1.00 51.62 92 GLU A C 1
ATOM 699 O O . GLU A 1 92 ? -14.790 29.032 7.519 1.00 51.62 92 GLU A O 1
ATOM 704 N N . ASP A 1 93 ? -15.120 31.202 6.954 1.00 57.00 93 ASP A N 1
ATOM 705 C CA . ASP A 1 93 ? -14.162 31.971 7.756 1.00 57.00 93 ASP A CA 1
ATOM 706 C C . ASP A 1 93 ? -13.025 31.178 8.435 1.00 57.00 93 ASP A C 1
ATOM 708 O O . ASP A 1 93 ? -13.063 30.822 9.617 1.00 57.00 93 ASP A O 1
ATOM 712 N N . ASP A 1 94 ? -11.920 31.045 7.695 1.00 59.69 94 ASP A N 1
ATOM 713 C CA . ASP A 1 94 ? -10.583 30.620 8.156 1.00 59.69 94 ASP A CA 1
ATOM 714 C C . ASP A 1 94 ? -10.100 31.390 9.418 1.00 59.69 94 ASP A C 1
ATOM 716 O O . ASP A 1 94 ? -9.198 30.949 10.143 1.00 59.69 94 ASP A O 1
ATOM 720 N N . ASP A 1 95 ? -10.718 32.538 9.705 1.00 66.81 95 ASP A N 1
ATOM 721 C CA . ASP A 1 95 ? -10.431 33.395 10.849 1.00 66.81 95 ASP A CA 1
ATOM 722 C C . ASP A 1 95 ? -11.030 32.867 12.165 1.00 66.81 95 ASP A C 1
ATOM 724 O O . ASP A 1 95 ? -10.340 32.899 13.188 1.00 66.81 95 ASP A O 1
ATOM 728 N N . GLU A 1 96 ? -12.231 32.271 12.169 1.00 66.94 96 GLU A N 1
ATOM 729 C CA . GLU A 1 96 ? -12.804 31.682 13.394 1.00 66.94 96 GLU A CA 1
ATOM 730 C C . GLU A 1 96 ? -12.032 30.432 13.834 1.00 66.94 96 GLU A C 1
ATOM 732 O O . GLU A 1 96 ? -11.812 30.206 15.030 1.00 66.94 96 GLU A O 1
ATOM 737 N N . ALA A 1 97 ? -11.580 29.614 12.879 1.00 62.12 97 ALA A N 1
ATOM 738 C CA . ALA A 1 97 ? -10.754 28.445 13.170 1.00 62.12 97 ALA A CA 1
ATOM 739 C C . ALA A 1 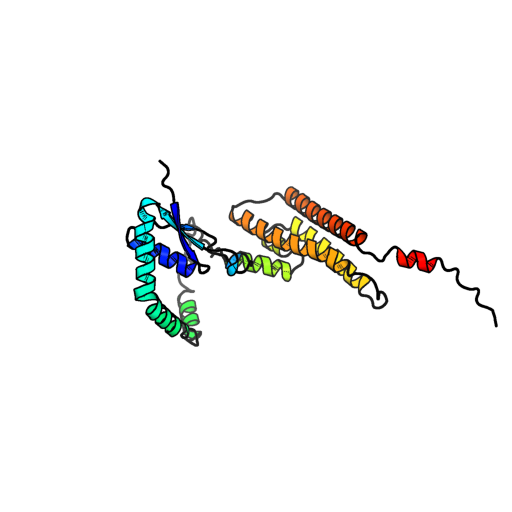97 ? -9.388 28.853 13.756 1.00 62.12 97 ALA A C 1
ATOM 741 O O . ALA A 1 97 ? -8.906 28.217 14.702 1.00 62.12 97 ALA A O 1
ATOM 742 N N . ARG A 1 98 ? -8.791 29.946 13.256 1.00 68.94 98 ARG A N 1
ATOM 743 C CA . ARG A 1 98 ? -7.569 30.543 13.822 1.00 68.94 98 ARG A CA 1
ATOM 744 C C . ARG A 1 98 ? -7.785 31.103 15.223 1.00 68.94 98 ARG A C 1
ATOM 746 O O . ARG A 1 98 ? -6.953 30.863 16.097 1.00 68.94 98 ARG A O 1
ATOM 753 N N . GLU A 1 99 ? -8.880 31.818 15.456 1.00 71.44 99 GLU A N 1
ATOM 754 C CA . GLU A 1 99 ? -9.163 32.437 16.754 1.00 71.44 99 GLU A CA 1
ATOM 755 C C . GLU A 1 99 ? -9.460 31.378 17.831 1.00 71.44 99 GLU A C 1
ATOM 757 O O . GLU A 1 99 ? -8.994 31.473 18.972 1.00 71.44 99 GLU A O 1
ATOM 762 N N . ARG A 1 100 ? -10.140 30.288 17.447 1.00 66.06 100 ARG A N 1
ATOM 763 C CA . ARG A 1 100 ? -10.399 29.130 18.314 1.00 66.06 100 ARG A CA 1
ATOM 764 C C . ARG A 1 100 ? -9.109 28.360 18.636 1.00 66.06 100 ARG A C 1
ATOM 766 O O . ARG A 1 100 ? -8.957 27.912 19.767 1.00 66.06 100 ARG A O 1
ATOM 773 N N . ALA A 1 101 ? -8.158 28.266 17.702 1.00 63.84 101 ALA A N 1
ATOM 774 C CA . ALA A 1 101 ? -6.838 27.679 17.958 1.00 63.84 101 ALA A CA 1
ATOM 775 C C . ALA A 1 101 ? -5.954 28.564 18.858 1.00 63.84 101 ALA A C 1
ATOM 777 O O . ALA A 1 101 ? -5.231 28.040 19.702 1.00 63.84 101 ALA A O 1
ATOM 778 N N . ALA A 1 102 ? -6.038 29.892 18.725 1.00 69.56 102 ALA A N 1
ATOM 779 C CA . ALA A 1 102 ? -5.286 30.829 19.560 1.00 69.56 102 ALA A CA 1
ATOM 780 C C . ALA A 1 102 ? -5.785 30.861 21.016 1.00 69.56 102 ALA A C 1
ATOM 782 O O . ALA A 1 102 ? -4.980 30.976 21.935 1.00 69.56 102 ALA A O 1
ATOM 783 N N . ARG A 1 103 ? -7.097 30.706 21.246 1.00 69.75 103 ARG A N 1
ATOM 784 C CA . ARG A 1 103 ? -7.682 30.705 22.601 1.00 69.75 103 ARG A CA 1
ATOM 785 C C . ARG A 1 103 ? -7.276 29.489 23.452 1.00 69.75 103 ARG A C 1
ATOM 787 O O . ARG A 1 103 ? -7.336 29.573 24.668 1.00 69.75 103 ARG A O 1
ATOM 794 N N . TRP A 1 104 ? -6.882 28.373 22.840 1.00 60.59 104 TRP A N 1
ATOM 795 C CA . TRP A 1 104 ? -6.566 27.120 23.547 1.00 60.59 104 TRP A CA 1
ATOM 796 C C . TRP A 1 104 ? -5.054 26.870 23.689 1.00 60.59 104 TRP A C 1
ATOM 798 O O . TRP A 1 104 ? -4.652 25.776 24.073 1.00 60.59 104 TRP A O 1
ATOM 808 N N . GLY A 1 105 ? -4.215 27.848 23.330 1.00 54.44 105 GLY A N 1
ATOM 809 C CA . GLY A 1 105 ? -2.761 27.691 23.267 1.00 54.44 105 GLY A CA 1
ATOM 810 C C . GLY A 1 105 ? -1.976 28.074 24.523 1.00 54.44 105 GLY A C 1
ATOM 811 O O . GLY A 1 105 ? -0.761 27.941 24.474 1.00 54.44 105 GLY A O 1
ATOM 812 N N . ASP A 1 106 ? -2.616 28.552 25.597 1.00 56.81 106 ASP A N 1
ATOM 813 C CA . ASP A 1 106 ? -1.900 29.267 26.674 1.00 56.81 106 ASP A CA 1
ATOM 814 C C . ASP A 1 106 ? -2.278 28.860 28.110 1.00 56.81 106 ASP A C 1
ATOM 816 O O . ASP A 1 106 ? -1.868 29.519 29.062 1.00 56.81 106 ASP A O 1
ATOM 820 N N . GLU A 1 107 ? -3.035 27.779 28.302 1.00 54.47 107 GLU A N 1
ATOM 821 C CA . GLU A 1 107 ? -3.373 27.292 29.644 1.00 54.47 107 GLU A CA 1
ATOM 822 C C . GLU A 1 107 ? -2.836 25.864 29.835 1.00 54.47 107 GLU A C 1
ATOM 824 O O . GLU A 1 107 ? -3.197 24.945 29.099 1.00 54.47 107 GLU A O 1
ATOM 829 N N . ASP A 1 108 ? -1.964 25.733 30.840 1.00 50.28 108 ASP A N 1
ATOM 830 C CA . ASP A 1 108 ? -1.488 24.508 31.498 1.00 50.28 108 ASP A CA 1
ATOM 831 C C . ASP A 1 108 ? -0.159 23.895 31.001 1.00 50.28 108 ASP A C 1
ATOM 833 O O . ASP A 1 108 ? -0.076 22.734 30.597 1.00 50.28 108 ASP A O 1
ATOM 837 N N . GLU A 1 109 ? 0.931 24.660 31.152 1.00 51.16 109 GLU A N 1
ATOM 838 C CA . GLU A 1 109 ? 2.271 24.114 31.439 1.00 51.16 109 GLU A CA 1
ATOM 839 C C . GLU A 1 109 ? 2.441 23.893 32.957 1.00 51.16 109 GLU A C 1
ATOM 841 O O . GLU A 1 109 ? 3.291 24.516 33.579 1.00 51.16 109 GLU A O 1
ATOM 846 N N . ASP A 1 110 ? 1.645 23.016 33.573 1.00 51.81 110 ASP A N 1
ATOM 847 C CA . ASP A 1 110 ? 1.904 22.554 34.945 1.00 51.81 110 ASP A CA 1
ATOM 848 C C . ASP A 1 110 ? 2.037 21.022 34.957 1.00 51.81 110 ASP A C 1
ATOM 850 O O . ASP A 1 110 ? 1.076 20.255 34.975 1.00 51.81 110 ASP A O 1
ATOM 854 N N . GLU A 1 111 ? 3.299 20.612 34.832 1.00 52.44 111 GLU A N 1
ATOM 855 C CA . GLU A 1 111 ? 3.967 19.522 35.549 1.00 52.44 111 GLU A CA 1
ATOM 856 C C . GLU A 1 111 ? 3.065 18.486 36.253 1.00 52.44 111 GLU A C 1
ATOM 858 O O . GLU A 1 111 ? 2.830 18.597 37.446 1.00 52.44 111 GLU A O 1
ATOM 863 N N . ASP A 1 112 ? 2.625 17.442 35.537 1.00 51.72 112 ASP A N 1
ATOM 864 C CA . ASP A 1 112 ? 2.392 16.083 36.082 1.00 51.72 112 ASP A CA 1
ATOM 865 C C . ASP A 1 112 ? 2.103 15.069 34.948 1.00 51.72 112 ASP A C 1
ATOM 867 O O . ASP A 1 112 ? 1.177 14.256 34.980 1.00 51.72 112 ASP A O 1
ATOM 871 N N . GLU A 1 113 ? 2.922 15.088 33.889 1.00 46.47 113 GLU A N 1
ATOM 872 C CA . GLU A 1 113 ? 2.802 14.177 32.739 1.00 46.47 113 GLU A CA 1
ATOM 873 C C . GLU A 1 113 ? 3.442 12.799 33.023 1.00 46.47 113 GLU A C 1
ATOM 875 O O . GLU A 1 113 ? 4.306 12.302 32.298 1.00 46.47 113 GLU A O 1
ATOM 880 N N . ALA A 1 114 ? 3.016 12.166 34.116 1.00 54.06 114 ALA A N 1
ATOM 881 C CA . ALA A 1 114 ? 3.242 10.751 34.380 1.00 54.06 114 ALA A CA 1
ATOM 882 C C . ALA A 1 114 ? 1.907 10.009 34.195 1.00 54.06 114 ALA A C 1
ATOM 884 O O . ALA A 1 114 ? 0.983 10.163 34.983 1.00 54.06 114 ALA A O 1
ATOM 885 N N . ASP A 1 115 ? 1.821 9.197 33.139 1.00 52.84 115 ASP A N 1
ATOM 886 C CA . ASP A 1 115 ? 0.719 8.267 32.831 1.00 52.84 115 ASP A CA 1
ATOM 887 C C . ASP A 1 115 ? -0.551 8.820 32.155 1.00 52.84 115 ASP A C 1
ATOM 889 O O . ASP A 1 115 ? -1.614 8.195 32.218 1.00 52.84 115 ASP A O 1
ATOM 893 N N . ALA A 1 116 ? -0.460 9.897 31.368 1.00 47.59 116 ALA A N 1
ATOM 894 C CA . ALA A 1 116 ? -1.480 10.130 30.343 1.00 47.59 116 ALA A CA 1
ATOM 895 C C . ALA A 1 116 ? -1.375 9.021 29.268 1.00 47.59 116 ALA A C 1
ATOM 897 O O . ALA A 1 116 ? -0.337 8.910 28.603 1.00 47.59 116 ALA A O 1
ATOM 898 N N . PRO A 1 117 ? -2.406 8.173 29.054 1.00 48.25 117 PRO A N 1
ATOM 899 C CA . PRO A 1 117 ? -2.381 7.178 27.992 1.00 48.25 117 PRO A CA 1
ATOM 900 C C . PRO A 1 117 ? -2.249 7.923 26.669 1.00 48.25 117 PRO A C 1
ATOM 902 O O . PRO A 1 117 ? -3.171 8.629 26.264 1.00 48.25 117 PRO A O 1
ATOM 905 N N . SER A 1 118 ? -1.073 7.788 26.046 1.00 50.75 118 SER A N 1
ATOM 906 C CA . SER A 1 118 ? -0.702 8.373 24.758 1.00 50.75 118 SER A CA 1
ATOM 907 C C . SER A 1 118 ? -1.929 8.454 23.856 1.00 50.75 118 SER A C 1
ATOM 909 O O . SER A 1 118 ? -2.407 7.424 23.370 1.00 50.75 118 SER A O 1
ATOM 911 N N . ARG A 1 119 ? -2.481 9.670 23.697 1.00 48.12 119 ARG A N 1
ATOM 912 C CA . ARG A 1 119 ? -3.586 9.947 22.775 1.00 48.12 119 ARG A CA 1
ATOM 913 C C . ARG A 1 119 ? -3.142 9.389 21.434 1.00 48.12 119 ARG A C 1
ATOM 915 O O . ARG A 1 119 ? -2.213 9.915 20.824 1.00 48.12 119 ARG A O 1
ATOM 922 N N . ALA A 1 120 ? -3.730 8.261 21.042 1.00 49.47 120 ALA A N 1
ATOM 923 C CA . ALA A 1 120 ? -3.324 7.522 19.864 1.00 49.47 120 ALA A CA 1
ATOM 924 C C . ALA A 1 120 ? -3.475 8.453 18.661 1.00 49.47 120 ALA A C 1
ATOM 926 O O . ALA A 1 120 ? -4.589 8.702 18.202 1.00 49.47 120 ALA A O 1
ATOM 927 N N . ALA A 1 121 ? -2.352 9.009 18.196 1.00 50.19 121 ALA A N 1
ATOM 928 C CA . ALA A 1 121 ? -2.324 9.884 17.039 1.00 50.19 121 ALA A CA 1
ATOM 929 C C . ALA A 1 121 ? -3.089 9.202 15.894 1.00 50.19 121 ALA A C 1
ATOM 931 O O . ALA A 1 121 ? -2.938 7.984 15.711 1.00 50.19 121 ALA A O 1
ATOM 932 N N . PRO A 1 122 ? -3.932 9.943 15.151 1.00 50.19 122 PRO A N 1
ATOM 933 C CA . PRO A 1 122 ? -4.837 9.373 14.168 1.00 50.19 122 PRO A CA 1
ATOM 934 C C . PRO A 1 122 ? -4.058 8.455 13.230 1.00 50.19 122 PRO A C 1
ATOM 936 O O . PRO A 1 122 ? -3.169 8.870 12.487 1.00 50.19 122 PRO A O 1
ATOM 939 N N . ALA A 1 123 ? -4.398 7.170 13.285 1.00 54.91 123 ALA A N 1
ATOM 940 C CA . ALA A 1 123 ? -3.679 6.089 12.629 1.00 54.91 123 ALA A CA 1
ATOM 941 C C . ALA A 1 123 ? -3.588 6.249 11.090 1.00 54.91 123 ALA A C 1
ATOM 943 O O . ALA A 1 123 ? -2.887 5.472 10.443 1.00 54.91 123 ALA A O 1
ATOM 944 N N . GLY A 1 124 ? -4.260 7.224 10.477 1.00 55.19 124 GLY A N 1
ATOM 945 C CA . GLY A 1 124 ? -4.300 7.432 9.029 1.00 55.19 124 GLY A CA 1
ATOM 946 C C . GLY A 1 124 ? -3.091 8.159 8.426 1.00 55.19 124 GLY A C 1
ATOM 947 O O . GLY A 1 124 ? -2.590 7.722 7.389 1.00 55.19 124 GLY A O 1
ATOM 948 N N . SER A 1 125 ? -2.578 9.221 9.061 1.00 59.94 125 SER A N 1
ATOM 949 C CA . SER A 1 125 ? -1.649 10.168 8.405 1.00 59.94 125 SER A CA 1
ATOM 950 C C . SER A 1 125 ? -0.298 9.544 8.029 1.00 59.94 125 SER A C 1
ATOM 952 O O . SER A 1 125 ? 0.259 9.825 6.969 1.00 59.94 125 SER A O 1
ATOM 954 N N . HIS A 1 126 ? 0.190 8.611 8.847 1.00 63.25 126 HIS A N 1
ATOM 955 C CA . HIS A 1 126 ? 1.530 8.044 8.709 1.00 63.25 126 HIS A CA 1
ATOM 956 C C . HIS A 1 126 ? 1.744 7.162 7.459 1.00 63.25 126 HIS A C 1
ATOM 958 O O . HIS A 1 126 ? 2.885 6.979 7.029 1.00 63.25 126 HIS A O 1
ATOM 964 N N . ASN A 1 127 ? 0.684 6.591 6.867 1.00 67.06 127 ASN A N 1
ATOM 965 C CA . ASN A 1 127 ? 0.826 5.708 5.696 1.00 67.06 127 ASN A CA 1
ATOM 966 C C . ASN A 1 127 ? 1.005 6.503 4.398 1.00 67.06 127 ASN A C 1
ATOM 968 O O . ASN A 1 127 ? 1.866 6.160 3.587 1.00 67.06 127 ASN A O 1
ATOM 972 N N . ALA A 1 128 ? 0.232 7.579 4.227 1.00 72.44 128 ALA A N 1
ATOM 973 C CA . ALA A 1 128 ? 0.348 8.465 3.072 1.00 72.44 128 ALA A CA 1
ATOM 974 C C . ALA A 1 128 ? 1.709 9.172 3.063 1.00 72.44 128 ALA A C 1
ATOM 976 O O . ALA A 1 128 ? 2.380 9.210 2.034 1.00 72.44 128 ALA A O 1
ATOM 977 N N . THR A 1 129 ? 2.183 9.624 4.230 1.00 73.44 129 THR A N 1
ATOM 978 C CA . THR A 1 129 ? 3.515 10.230 4.352 1.00 73.44 129 THR A CA 1
ATOM 979 C C . THR A 1 129 ? 4.640 9.246 4.044 1.00 73.44 129 THR A C 1
ATOM 981 O O . THR A 1 129 ? 5.639 9.644 3.458 1.00 73.44 129 THR A O 1
ATOM 984 N N . ALA A 1 130 ? 4.494 7.960 4.391 1.00 68.88 130 ALA A N 1
ATOM 985 C CA . ALA A 1 130 ? 5.499 6.947 4.062 1.00 68.88 130 ALA A CA 1
ATOM 986 C C . ALA A 1 130 ? 5.563 6.671 2.549 1.00 68.88 130 ALA A C 1
ATOM 988 O O . ALA A 1 130 ? 6.656 6.572 1.998 1.00 68.88 130 ALA A O 1
ATOM 989 N N . ALA A 1 131 ? 4.409 6.595 1.876 1.00 73.62 131 ALA A N 1
ATOM 990 C CA . ALA A 1 131 ? 4.344 6.427 0.423 1.00 73.62 131 ALA A CA 1
ATOM 991 C C . ALA A 1 131 ? 4.891 7.658 -0.322 1.00 73.62 131 ALA A C 1
ATOM 993 O O . ALA A 1 131 ? 5.683 7.523 -1.256 1.00 73.62 131 ALA A O 1
ATOM 994 N N . LEU A 1 132 ? 4.534 8.863 0.133 1.00 77.44 132 LEU A N 1
ATOM 995 C CA . LEU A 1 132 ? 5.084 10.103 -0.409 1.00 77.44 132 LEU A CA 1
ATOM 996 C C . LEU A 1 132 ? 6.604 10.175 -0.192 1.00 77.44 132 LEU A C 1
ATOM 998 O O . LEU A 1 132 ? 7.336 10.544 -1.105 1.00 77.44 132 LEU A O 1
ATOM 1002 N N . ALA A 1 133 ? 7.097 9.742 0.973 1.00 76.94 133 ALA A N 1
ATOM 1003 C CA . ALA A 1 133 ? 8.528 9.692 1.255 1.00 76.94 133 ALA A CA 1
ATOM 1004 C C . ALA A 1 133 ? 9.291 8.765 0.294 1.00 76.94 133 ALA A C 1
ATOM 1006 O O . ALA A 1 133 ? 10.375 9.147 -0.131 1.00 76.94 133 ALA A O 1
ATOM 1007 N N . SER A 1 134 ? 8.746 7.602 -0.096 1.00 73.50 134 SER A N 1
ATOM 1008 C CA . SER A 1 134 ? 9.384 6.742 -1.119 1.00 73.50 134 SER A CA 1
ATOM 1009 C C . SER A 1 134 ? 9.424 7.358 -2.519 1.00 73.50 134 SER A C 1
ATOM 1011 O O . SER A 1 134 ? 10.291 7.003 -3.309 1.00 73.50 134 SER A O 1
ATOM 1013 N N . LEU A 1 135 ? 8.493 8.259 -2.848 1.00 77.62 135 LEU A N 1
ATOM 1014 C CA . LEU A 1 135 ? 8.482 8.939 -4.147 1.00 77.62 135 LEU A CA 1
ATOM 1015 C C . LEU A 1 135 ? 9.437 10.137 -4.175 1.00 77.62 135 LEU A C 1
ATOM 1017 O O . LEU A 1 135 ? 10.056 10.401 -5.201 1.00 77.62 135 LEU A O 1
ATOM 1021 N N . LEU A 1 136 ? 9.554 10.856 -3.055 1.00 82.19 136 LEU A N 1
ATOM 1022 C CA . LEU A 1 136 ? 10.382 12.060 -2.953 1.00 82.19 136 LEU A CA 1
ATOM 1023 C C . LEU A 1 136 ? 11.851 11.760 -2.636 1.00 82.19 136 LEU A C 1
ATOM 1025 O O . LEU A 1 136 ? 12.729 12.520 -3.040 1.00 82.19 136 LEU A O 1
ATOM 1029 N N . PHE A 1 137 ? 12.131 10.675 -1.910 1.00 85.31 137 PHE A N 1
ATOM 1030 C CA . PHE A 1 137 ? 13.472 10.353 -1.430 1.00 85.31 137 PHE A CA 1
ATOM 1031 C C . PHE A 1 137 ? 13.851 8.911 -1.745 1.00 85.31 137 PHE A C 1
ATOM 1033 O O . PHE A 1 137 ? 13.078 7.981 -1.517 1.00 85.31 137 PHE A O 1
ATOM 1040 N N . LEU A 1 138 ? 15.095 8.721 -2.184 1.00 84.75 138 LEU A N 1
ATOM 1041 C CA . LEU A 1 138 ? 15.664 7.396 -2.404 1.00 84.75 138 LEU A CA 1
ATOM 1042 C C . LEU A 1 138 ? 15.702 6.614 -1.078 1.00 84.75 138 LEU A C 1
ATOM 1044 O O . LEU A 1 138 ? 16.369 7.028 -0.128 1.00 84.75 138 LEU A O 1
ATOM 1048 N N . GLY A 1 139 ? 14.964 5.504 -0.990 1.00 81.94 139 GLY A N 1
ATOM 1049 C CA . GLY A 1 139 ? 14.812 4.720 0.244 1.00 81.94 139 GLY A CA 1
ATOM 1050 C C . GLY A 1 139 ? 13.937 5.382 1.323 1.00 81.94 139 GLY A C 1
ATOM 1051 O O . GLY A 1 139 ? 13.996 4.991 2.498 1.00 81.94 139 GLY A O 1
ATOM 1052 N N . GLY A 1 140 ? 13.173 6.423 0.977 1.00 85.38 140 GLY A N 1
ATOM 1053 C CA . GLY A 1 140 ? 12.522 7.323 1.934 1.00 85.38 140 GLY A CA 1
ATOM 1054 C C . GLY A 1 140 ? 11.530 6.642 2.877 1.00 85.38 140 GLY A C 1
ATOM 1055 O O . GLY A 1 140 ? 11.485 6.965 4.071 1.00 85.38 140 GLY A O 1
ATOM 1056 N N . ALA A 1 141 ? 10.788 5.639 2.401 1.00 88.31 141 ALA A N 1
ATOM 1057 C CA . ALA A 1 141 ? 9.806 4.941 3.232 1.00 88.31 141 ALA A CA 1
ATOM 1058 C C . ALA A 1 141 ? 10.462 4.129 4.373 1.00 88.31 141 ALA A C 1
ATOM 1060 O O . ALA A 1 141 ? 9.910 4.005 5.475 1.00 88.31 141 ALA A O 1
ATOM 1061 N N . HIS A 1 142 ? 11.679 3.621 4.165 1.00 87.06 142 HIS A N 1
ATOM 1062 C CA . HIS A 1 142 ? 12.434 2.901 5.195 1.00 87.06 142 HIS A CA 1
ATOM 1063 C C . HIS A 1 142 ? 13.081 3.837 6.225 1.00 87.06 142 HIS A C 1
ATOM 1065 O O . HIS A 1 142 ? 13.111 3.515 7.420 1.00 87.06 142 HIS A O 1
ATOM 1071 N N . PHE A 1 143 ? 13.535 5.023 5.808 1.00 87.75 143 PHE A N 1
ATOM 1072 C CA . PHE A 1 143 ? 14.010 6.046 6.747 1.00 87.75 143 PHE A CA 1
ATOM 1073 C C . PHE A 1 143 ? 12.883 6.537 7.656 1.00 87.75 143 PHE A C 1
ATOM 1075 O O . PHE A 1 143 ? 13.050 6.574 8.879 1.00 87.75 143 PHE A O 1
ATOM 1082 N N . TYR A 1 144 ? 11.701 6.780 7.087 1.00 84.56 144 TYR A N 1
ATOM 1083 C CA . TYR A 1 144 ? 10.506 7.158 7.840 1.00 84.56 144 TYR A CA 1
ATOM 1084 C C . TYR A 1 144 ? 10.143 6.136 8.936 1.00 84.56 144 TYR A C 1
ATOM 1086 O O . TYR A 1 144 ? 9.767 6.477 10.063 1.00 84.56 144 TYR A O 1
ATOM 1094 N N . THR A 1 145 ? 10.328 4.848 8.646 1.00 85.56 145 THR A N 1
ATOM 1095 C CA . THR A 1 145 ? 10.015 3.745 9.569 1.00 85.56 145 THR A CA 1
ATOM 1096 C C . THR A 1 145 ? 11.159 3.377 10.520 1.00 85.56 145 THR A C 1
ATOM 1098 O O . THR A 1 145 ? 11.061 2.367 11.220 1.00 85.56 145 THR A O 1
ATOM 1101 N N . ARG A 1 146 ? 12.206 4.214 10.620 1.00 88.50 146 ARG A N 1
ATOM 1102 C CA . ARG A 1 146 ? 13.402 4.001 11.463 1.00 88.50 146 ARG A CA 1
ATOM 1103 C C . ARG A 1 146 ? 14.161 2.708 11.129 1.00 88.50 146 ARG A C 1
ATOM 1105 O O . ARG A 1 146 ? 14.709 2.050 12.017 1.00 88.50 146 ARG A O 1
ATOM 1112 N N . ARG A 1 147 ? 14.233 2.349 9.844 1.00 90.00 147 ARG A N 1
ATOM 1113 C CA . ARG A 1 147 ? 15.046 1.233 9.327 1.00 90.00 147 ARG A CA 1
ATOM 1114 C C . ARG A 1 147 ? 16.195 1.757 8.455 1.00 90.00 147 ARG A C 1
ATOM 1116 O O . ARG A 1 147 ? 16.189 1.542 7.242 1.00 90.00 147 ARG A O 1
ATOM 1123 N N . PRO A 1 148 ? 17.180 2.462 9.047 1.00 92.12 148 PRO A N 1
ATOM 1124 C CA . PRO A 1 148 ? 18.168 3.225 8.286 1.00 92.12 148 PRO A CA 1
ATOM 1125 C C . PRO A 1 148 ? 19.065 2.343 7.412 1.00 92.12 148 PRO A C 1
ATOM 1127 O O . PRO A 1 148 ? 19.466 2.772 6.339 1.00 92.12 148 PRO A O 1
ATOM 1130 N N . ILE A 1 149 ? 19.358 1.106 7.834 1.00 95.31 149 ILE A N 1
ATOM 1131 C CA . ILE A 1 149 ? 20.250 0.212 7.081 1.00 95.31 149 ILE A CA 1
ATOM 1132 C C . ILE A 1 149 ? 19.567 -0.271 5.799 1.00 95.31 149 ILE A C 1
ATOM 1134 O O . ILE A 1 149 ? 20.146 -0.167 4.723 1.00 95.31 149 ILE A O 1
ATOM 1138 N N . THR A 1 150 ? 18.323 -0.755 5.893 1.00 91.44 150 THR A N 1
ATOM 1139 C CA . THR A 1 150 ? 17.559 -1.181 4.709 1.00 91.44 150 THR A CA 1
ATOM 1140 C C . THR A 1 150 ? 17.326 -0.006 3.758 1.00 91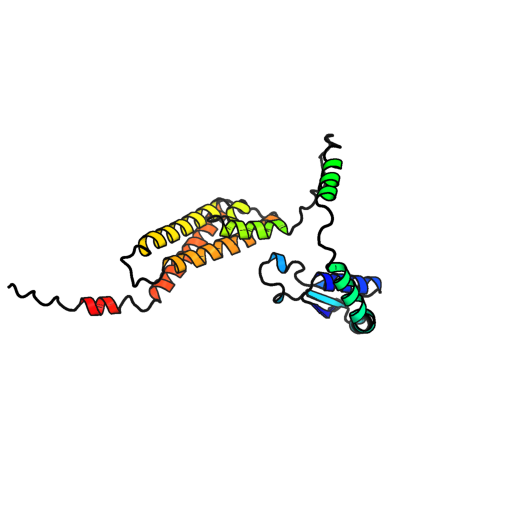.44 150 THR A C 1
ATOM 1142 O O . THR A 1 150 ? 17.528 -0.159 2.556 1.00 91.44 150 THR A O 1
ATOM 1145 N N . GLY A 1 151 ? 16.980 1.173 4.296 1.00 90.69 151 GLY A N 1
ATOM 1146 C CA . GLY A 1 151 ? 16.812 2.395 3.504 1.00 90.69 151 GLY A CA 1
ATOM 1147 C C . GLY A 1 151 ? 18.085 2.802 2.763 1.00 90.69 151 GLY A C 1
ATOM 1148 O O . GLY A 1 151 ? 18.032 3.038 1.562 1.00 90.69 151 GLY A O 1
ATOM 1149 N N . ALA A 1 152 ? 19.244 2.790 3.430 1.00 93.88 152 ALA A N 1
ATOM 1150 C CA . ALA A 1 152 ? 20.524 3.111 2.798 1.00 93.88 152 ALA A CA 1
ATOM 1151 C C . ALA A 1 152 ? 20.886 2.137 1.663 1.00 93.88 152 ALA A C 1
ATOM 1153 O O . ALA A 1 152 ? 21.354 2.568 0.612 1.00 93.88 152 ALA A O 1
ATOM 1154 N N . MET A 1 153 ? 20.640 0.834 1.840 1.00 94.19 153 MET A N 1
ATOM 1155 C CA . MET A 1 153 ? 20.903 -0.162 0.793 1.00 94.19 153 MET A CA 1
ATOM 1156 C C . MET A 1 153 ? 20.014 0.046 -0.437 1.00 94.19 153 MET A C 1
ATOM 1158 O O . MET A 1 153 ? 20.517 0.024 -1.559 1.00 94.19 153 MET A O 1
ATOM 1162 N N . LEU A 1 154 ? 18.715 0.291 -0.235 1.00 91.94 154 LEU A N 1
ATOM 1163 C CA . LEU A 1 154 ? 17.790 0.597 -1.330 1.00 91.94 154 LEU A CA 1
ATOM 1164 C C . LEU A 1 154 ? 18.161 1.908 -2.029 1.00 91.94 154 LEU A C 1
ATOM 1166 O O . LEU A 1 154 ? 18.187 1.944 -3.257 1.00 91.94 154 LEU A O 1
ATOM 1170 N N . ALA A 1 155 ? 18.527 2.944 -1.270 1.00 93.19 155 ALA A N 1
ATOM 1171 C CA . ALA A 1 155 ? 18.960 4.223 -1.821 1.00 93.19 155 ALA A CA 1
ATOM 1172 C C . ALA A 1 155 ? 20.211 4.079 -2.703 1.00 93.19 155 ALA A C 1
ATOM 1174 O O . ALA A 1 155 ? 20.255 4.636 -3.798 1.00 93.19 155 ALA A O 1
ATOM 1175 N N . LEU A 1 156 ? 21.199 3.284 -2.272 1.00 94.62 156 LEU A N 1
ATOM 1176 C CA . LEU A 1 156 ? 22.385 2.973 -3.078 1.00 94.62 156 LEU A CA 1
ATOM 1177 C C . LEU A 1 156 ? 22.025 2.221 -4.365 1.00 94.62 156 LEU A C 1
ATOM 1179 O O . LEU A 1 156 ? 22.550 2.550 -5.428 1.00 94.62 156 LEU A O 1
ATOM 1183 N N . GLY A 1 157 ? 21.114 1.245 -4.291 1.00 91.88 157 GLY A N 1
ATOM 1184 C CA . GLY A 1 157 ? 20.626 0.527 -5.470 1.00 91.88 157 GLY A CA 1
ATOM 1185 C C . GLY A 1 157 ? 19.917 1.449 -6.465 1.00 91.88 157 GLY A C 1
ATOM 1186 O O . GLY A 1 157 ? 20.196 1.401 -7.663 1.00 91.88 157 GLY A O 1
ATOM 1187 N N . GLN A 1 158 ? 19.033 2.322 -5.978 1.00 93.88 158 GLN A N 1
ATOM 1188 C CA . GLN A 1 158 ? 18.310 3.278 -6.821 1.00 93.88 158 GLN A CA 1
ATOM 1189 C C . GLN A 1 158 ? 19.267 4.316 -7.428 1.00 93.88 158 GLN A C 1
ATOM 1191 O O . GLN A 1 158 ? 19.168 4.611 -8.617 1.00 93.88 158 GLN A O 1
ATOM 1196 N N . LEU A 1 159 ? 20.245 4.809 -6.658 1.00 94.50 159 LEU A N 1
ATOM 1197 C CA . LEU A 1 159 ? 21.297 5.696 -7.162 1.00 94.50 159 LEU A CA 1
ATOM 1198 C C . LEU A 1 159 ? 22.118 5.020 -8.269 1.00 94.50 159 LEU A C 1
ATOM 1200 O O . LEU A 1 159 ? 22.370 5.639 -9.299 1.00 94.50 159 LEU A O 1
ATOM 1204 N N . ALA A 1 160 ? 22.491 3.749 -8.101 1.00 92.50 160 ALA A N 1
ATOM 1205 C CA . ALA A 1 160 ? 23.197 2.989 -9.131 1.00 92.50 160 ALA A CA 1
ATOM 1206 C C . ALA A 1 160 ? 22.360 2.836 -10.416 1.00 92.50 160 ALA A C 1
ATOM 1208 O O . ALA A 1 160 ? 22.888 3.023 -11.513 1.00 92.50 160 ALA A O 1
ATOM 1209 N N . ALA A 1 161 ? 21.054 2.570 -10.297 1.00 90.06 161 ALA A N 1
ATOM 1210 C CA . ALA A 1 161 ? 20.143 2.508 -11.443 1.00 90.06 161 ALA A CA 1
ATOM 1211 C C . ALA A 1 161 ? 19.992 3.869 -12.153 1.00 90.06 161 ALA A C 1
ATOM 1213 O O . ALA A 1 161 ? 19.947 3.923 -13.381 1.00 90.06 161 ALA A O 1
ATOM 1214 N N . LEU A 1 162 ? 19.978 4.980 -11.408 1.00 90.44 162 LEU A N 1
ATOM 1215 C CA . LEU A 1 162 ? 19.953 6.331 -11.981 1.00 90.44 162 LEU A CA 1
ATOM 1216 C C . LEU A 1 162 ? 21.276 6.699 -12.668 1.00 90.44 162 LEU A C 1
ATOM 1218 O O . LEU A 1 162 ? 21.262 7.287 -13.747 1.00 90.44 162 LEU A O 1
ATOM 1222 N N . LEU A 1 163 ? 22.423 6.320 -12.099 1.00 90.75 163 LEU A N 1
ATOM 1223 C CA . LEU A 1 163 ? 23.725 6.480 -12.758 1.00 90.75 163 LEU A CA 1
ATOM 1224 C C . LEU A 1 163 ? 23.797 5.656 -14.056 1.00 90.75 163 LEU A C 1
ATOM 1226 O O . LEU A 1 163 ? 24.335 6.127 -15.062 1.00 90.75 163 LEU A O 1
ATOM 1230 N N . LEU A 1 164 ? 23.196 4.461 -14.073 1.00 87.19 164 LEU A N 1
ATOM 1231 C CA . LEU A 1 164 ? 23.029 3.675 -15.297 1.00 87.19 164 LEU A CA 1
ATOM 1232 C C . LEU A 1 164 ? 22.148 4.413 -16.320 1.00 87.19 164 LEU A C 1
ATOM 1234 O O . LEU A 1 164 ? 22.487 4.447 -17.500 1.00 87.19 164 LEU A O 1
ATOM 1238 N N . ALA A 1 165 ? 21.068 5.068 -15.884 1.00 87.12 165 ALA A N 1
ATOM 1239 C CA . ALA A 1 165 ? 20.250 5.912 -16.760 1.00 87.12 165 ALA A CA 1
ATOM 1240 C C . ALA A 1 165 ? 21.073 7.056 -17.373 1.00 87.12 165 ALA A C 1
ATOM 1242 O O . ALA A 1 165 ? 21.047 7.255 -18.580 1.00 87.12 165 ALA A O 1
ATOM 1243 N N . LEU A 1 166 ? 21.872 7.769 -16.574 1.00 86.38 166 LEU A N 1
ATOM 1244 C CA . LEU A 1 166 ? 22.695 8.883 -17.065 1.00 86.38 166 LEU A CA 1
ATOM 1245 C C . LEU A 1 166 ? 23.753 8.439 -18.084 1.00 86.38 166 LEU A C 1
ATOM 1247 O O . LEU A 1 166 ? 24.001 9.143 -19.061 1.00 86.38 166 LEU A O 1
ATOM 1251 N N . THR A 1 167 ? 24.363 7.269 -17.878 1.00 84.38 167 THR A N 1
ATOM 1252 C CA . THR A 1 167 ? 25.368 6.721 -18.806 1.00 84.38 167 THR A CA 1
ATOM 1253 C C . THR A 1 167 ? 24.754 6.173 -20.097 1.00 84.38 167 THR A C 1
ATOM 1255 O O . THR A 1 167 ? 25.401 6.230 -21.140 1.00 84.38 167 THR A O 1
ATOM 1258 N N . THR A 1 168 ? 23.506 5.695 -20.054 1.00 80.25 168 THR A N 1
ATOM 1259 C CA . THR A 1 168 ? 22.795 5.123 -21.215 1.00 80.25 168 THR A CA 1
ATOM 1260 C C . THR A 1 168 ? 21.948 6.136 -21.991 1.00 80.25 168 THR A C 1
ATOM 1262 O O . THR A 1 168 ? 21.755 5.960 -23.188 1.00 80.25 168 THR A O 1
ATOM 1265 N N . CYS A 1 169 ? 21.499 7.227 -21.362 1.00 74.00 169 CYS A N 1
ATOM 1266 C CA . CYS A 1 169 ? 20.734 8.306 -22.003 1.00 74.00 169 CYS A CA 1
ATOM 1267 C C . CYS A 1 169 ? 21.602 9.312 -22.783 1.00 74.00 169 CYS A C 1
ATOM 1269 O O . CYS A 1 169 ? 21.071 10.258 -23.367 1.00 74.00 169 CYS A O 1
ATOM 1271 N N . LEU A 1 170 ? 22.929 9.148 -22.803 1.00 74.69 170 LEU A N 1
ATOM 1272 C CA . LEU A 1 170 ? 23.802 9.978 -23.633 1.00 74.69 170 LEU A CA 1
ATOM 1273 C C . LEU A 1 170 ? 23.475 9.752 -25.128 1.00 74.69 170 LEU A C 1
ATOM 1275 O O . LEU A 1 170 ? 23.349 8.606 -25.563 1.00 74.69 170 LEU A O 1
ATOM 1279 N N . PRO A 1 171 ? 23.381 10.822 -25.944 1.00 60.16 171 PRO A N 1
ATOM 1280 C CA . PRO A 1 171 ? 22.727 10.842 -27.266 1.00 60.16 171 PRO A CA 1
ATOM 1281 C C . PRO A 1 171 ? 23.383 10.002 -28.382 1.00 60.16 171 PRO A C 1
ATOM 1283 O O . PRO A 1 171 ? 23.032 10.147 -29.549 1.00 60.16 171 PRO A O 1
ATOM 1286 N N . ARG A 1 172 ? 24.330 9.113 -28.062 1.00 58.81 172 ARG A N 1
ATOM 1287 C CA . ARG A 1 172 ? 24.944 8.169 -29.014 1.00 58.81 172 ARG A CA 1
ATOM 1288 C C . ARG A 1 172 ? 24.362 6.753 -28.966 1.00 58.81 172 ARG A C 1
ATOM 1290 O O . ARG A 1 172 ? 24.744 5.939 -29.797 1.00 58.81 172 ARG A O 1
ATOM 1297 N N . ALA A 1 173 ? 23.447 6.460 -28.045 1.00 54.59 173 ALA A N 1
ATOM 1298 C CA . ALA A 1 173 ? 22.874 5.129 -27.855 1.00 54.59 173 ALA A CA 1
ATOM 1299 C C . ALA A 1 173 ? 21.413 5.060 -28.338 1.00 54.59 173 ALA A C 1
ATOM 1301 O O . ALA A 1 173 ? 20.483 4.949 -27.547 1.00 54.59 173 ALA A O 1
ATOM 1302 N N . SER A 1 174 ? 21.182 5.140 -29.649 1.00 53.19 174 SER A N 1
ATOM 1303 C CA . SER A 1 174 ? 19.831 5.183 -30.235 1.00 53.19 174 SER A CA 1
ATOM 1304 C C . SER A 1 174 ? 19.086 3.836 -30.292 1.00 53.19 174 SER A C 1
ATOM 1306 O O . SER A 1 174 ? 18.065 3.753 -30.965 1.00 53.19 174 SER A O 1
ATOM 1308 N N . ALA A 1 175 ? 19.553 2.781 -29.615 1.00 59.19 175 ALA A N 1
ATOM 1309 C CA . ALA A 1 175 ? 18.935 1.450 -29.711 1.00 59.19 175 ALA A CA 1
ATOM 1310 C C . ALA A 1 175 ? 18.892 0.645 -28.402 1.00 59.19 175 ALA A C 1
ATOM 1312 O O . ALA A 1 175 ? 18.402 -0.483 -28.393 1.00 59.19 175 ALA A O 1
ATOM 1313 N N . HIS A 1 176 ? 19.381 1.177 -27.280 1.00 62.75 176 HIS A N 1
ATOM 1314 C CA . HIS A 1 176 ? 19.378 0.402 -26.042 1.00 62.75 176 HIS A CA 1
ATOM 1315 C C . HIS A 1 176 ? 18.010 0.476 -25.367 1.00 62.75 176 HIS A C 1
ATOM 1317 O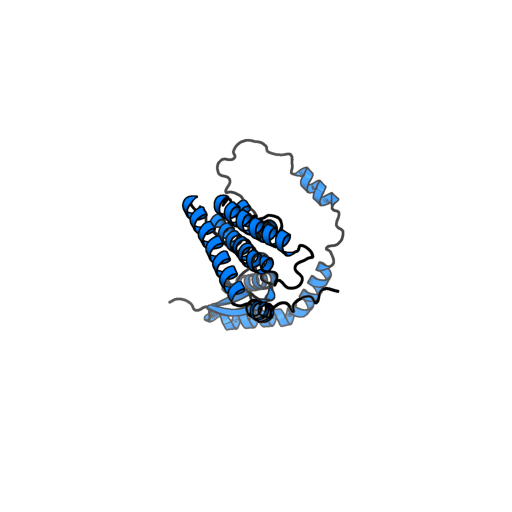 O . HIS A 1 176 ? 17.517 1.554 -25.033 1.00 62.75 176 HIS A O 1
ATOM 1323 N N . THR A 1 177 ? 17.403 -0.694 -25.150 1.00 69.94 177 THR A N 1
ATOM 1324 C CA . THR A 1 177 ? 16.268 -0.853 -24.239 1.00 69.94 177 THR A CA 1
ATOM 1325 C C . THR A 1 177 ? 16.586 -0.130 -22.928 1.00 69.94 177 THR A C 1
ATOM 1327 O O . THR A 1 177 ? 17.722 -0.245 -22.462 1.00 69.94 177 THR A O 1
ATOM 1330 N N . PRO A 1 178 ? 15.642 0.605 -22.311 1.00 78.94 178 PRO A N 1
ATOM 1331 C CA . PRO A 1 178 ? 15.893 1.340 -21.074 1.00 78.94 178 PRO A CA 1
ATOM 1332 C C . PRO A 1 178 ? 16.089 0.374 -19.892 1.00 78.94 178 PRO A C 1
ATOM 1334 O O . PRO A 1 178 ? 15.225 0.214 -19.032 1.00 78.94 178 PRO A O 1
ATOM 1337 N N . THR A 1 179 ? 17.245 -0.286 -19.837 1.00 82.44 179 THR A N 1
ATOM 1338 C CA . THR A 1 179 ? 17.660 -1.226 -18.784 1.00 82.44 179 THR A CA 1
ATOM 1339 C C . THR A 1 179 ? 17.641 -0.571 -17.408 1.00 82.44 179 THR A C 1
ATOM 1341 O O . THR A 1 179 ? 17.371 -1.232 -16.409 1.00 82.44 179 THR A O 1
ATOM 1344 N N . TRP A 1 180 ? 17.838 0.747 -17.353 1.00 86.69 180 TRP A N 1
ATOM 1345 C CA . TRP A 1 180 ? 17.696 1.534 -16.136 1.00 86.69 180 TRP A CA 1
ATOM 1346 C C . TRP A 1 180 ? 16.265 1.527 -15.579 1.00 86.69 180 TRP A C 1
ATOM 1348 O O . TRP A 1 180 ? 16.114 1.441 -14.364 1.00 86.69 180 TRP A O 1
ATOM 1358 N N . LEU A 1 181 ? 15.220 1.546 -16.422 1.00 88.00 181 LEU A N 1
ATOM 1359 C CA . LEU A 1 181 ? 13.829 1.427 -15.958 1.00 88.00 181 LEU A CA 1
ATOM 1360 C C . LEU A 1 181 ? 13.606 0.051 -15.339 1.00 88.00 181 LEU A C 1
ATOM 1362 O O . LEU A 1 181 ? 13.080 -0.055 -14.236 1.00 88.00 181 LEU A O 1
ATOM 1366 N N . ILE A 1 182 ? 14.088 -0.992 -16.013 1.00 87.69 182 ILE A N 1
ATOM 1367 C CA . ILE A 1 182 ? 13.998 -2.380 -15.551 1.00 87.69 182 ILE A CA 1
ATOM 1368 C C . ILE A 1 182 ? 14.721 -2.566 -14.209 1.00 87.69 182 ILE A C 1
ATOM 1370 O O . ILE A 1 182 ? 14.220 -3.277 -13.343 1.00 87.69 182 ILE A O 1
ATOM 1374 N N . ALA A 1 183 ? 15.872 -1.918 -14.012 1.00 88.00 183 ALA A N 1
ATOM 1375 C CA . ALA A 1 183 ? 16.605 -1.948 -12.747 1.00 88.00 183 ALA A CA 1
ATOM 1376 C C . ALA A 1 183 ? 15.904 -1.135 -11.642 1.00 88.00 183 ALA A C 1
ATOM 1378 O O . ALA A 1 183 ? 15.858 -1.560 -10.487 1.00 88.00 183 ALA A O 1
ATOM 1379 N N . LEU A 1 184 ? 15.352 0.033 -11.985 1.00 90.50 184 LEU A N 1
ATOM 1380 C CA . LEU A 1 184 ? 14.779 0.981 -11.030 1.00 90.50 184 LEU A CA 1
ATOM 1381 C C . LEU A 1 184 ? 13.386 0.559 -10.538 1.00 90.50 184 LEU A C 1
ATOM 1383 O O . LEU A 1 184 ? 13.103 0.669 -9.344 1.00 90.50 184 LEU A O 1
ATOM 1387 N N . SER A 1 185 ? 12.525 0.040 -11.418 1.00 91.12 185 SER A N 1
ATOM 1388 C CA . SER A 1 185 ? 11.154 -0.372 -11.086 1.00 91.12 185 SER A CA 1
ATOM 1389 C C . SER A 1 185 ? 11.048 -1.352 -9.904 1.00 91.12 185 SER A C 1
ATOM 1391 O O . SER A 1 185 ? 10.286 -1.058 -8.979 1.00 91.12 185 SER A O 1
ATOM 1393 N N . PRO A 1 186 ? 11.785 -2.482 -9.852 1.00 91.56 186 PRO A N 1
ATOM 1394 C CA . PRO A 1 186 ? 11.697 -3.403 -8.722 1.00 91.56 186 PRO A CA 1
ATOM 1395 C C . PRO A 1 186 ? 12.229 -2.778 -7.430 1.00 91.56 186 PRO A C 1
ATOM 1397 O O . PRO A 1 186 ? 11.670 -3.039 -6.369 1.00 91.56 186 PRO A O 1
ATOM 1400 N N . LEU A 1 187 ? 13.249 -1.917 -7.500 1.00 92.44 187 LEU A N 1
ATOM 1401 C CA . LEU A 1 187 ? 13.787 -1.226 -6.325 1.00 92.44 187 LEU A CA 1
ATOM 1402 C C . LEU A 1 187 ? 12.788 -0.219 -5.742 1.00 92.44 187 LEU A C 1
ATOM 1404 O O . LEU A 1 187 ? 12.642 -0.147 -4.523 1.00 92.44 187 LEU A O 1
ATOM 1408 N N . LEU A 1 188 ? 12.081 0.533 -6.591 1.00 91.62 188 LEU A N 1
ATOM 1409 C CA . LEU A 1 188 ? 11.003 1.431 -6.160 1.00 91.62 188 LEU A CA 1
ATOM 1410 C C . LEU A 1 188 ? 9.837 0.647 -5.549 1.00 91.62 188 LEU A C 1
ATOM 1412 O O . LEU A 1 188 ? 9.340 1.009 -4.483 1.00 91.62 188 LEU A O 1
ATOM 1416 N N . LEU A 1 189 ? 9.437 -0.460 -6.182 1.00 90.38 189 LEU A N 1
ATOM 1417 C CA . LEU A 1 189 ? 8.368 -1.316 -5.669 1.00 90.38 189 LEU A CA 1
ATOM 1418 C C . LEU A 1 189 ? 8.741 -1.931 -4.311 1.00 90.38 189 LEU A C 1
ATOM 1420 O O . LEU A 1 189 ? 7.917 -1.948 -3.397 1.00 90.38 189 LEU A O 1
ATOM 1424 N N . MET A 1 190 ? 9.982 -2.401 -4.154 1.00 92.19 190 MET A N 1
ATOM 1425 C CA . MET A 1 190 ? 10.489 -2.940 -2.888 1.00 92.19 190 MET A CA 1
ATOM 1426 C C . MET A 1 190 ? 10.570 -1.872 -1.793 1.00 92.19 190 MET A C 1
ATOM 1428 O O . MET A 1 190 ? 10.229 -2.170 -0.648 1.00 92.19 190 MET A O 1
ATOM 1432 N N . ASP A 1 191 ? 10.971 -0.639 -2.117 1.00 91.38 191 ASP A N 1
ATOM 1433 C CA . ASP A 1 191 ? 10.988 0.460 -1.146 1.00 91.38 191 ASP A CA 1
ATOM 1434 C C . ASP A 1 191 ? 9.573 0.822 -0.680 1.00 91.38 191 ASP A C 1
ATOM 1436 O O . ASP A 1 191 ? 9.313 0.876 0.525 1.00 91.38 191 ASP A O 1
ATOM 1440 N N . LEU A 1 192 ? 8.631 0.954 -1.619 1.00 88.31 192 LEU A N 1
ATOM 1441 C CA . LEU A 1 192 ? 7.232 1.259 -1.325 1.00 88.31 192 LEU A CA 1
ATOM 1442 C C . LEU A 1 192 ? 6.573 0.154 -0.483 1.00 88.31 192 LEU A C 1
ATOM 1444 O 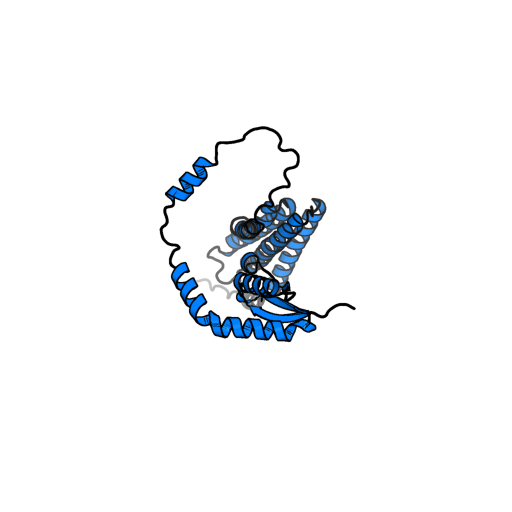O . LEU A 1 192 ? 6.074 0.411 0.616 1.00 88.31 192 LEU A O 1
ATOM 1448 N N . VAL A 1 193 ? 6.586 -1.092 -0.970 1.00 89.62 193 VAL A N 1
ATOM 1449 C CA . VAL A 1 193 ? 5.935 -2.229 -0.295 1.00 89.62 193 VAL A CA 1
ATOM 1450 C C . VAL A 1 193 ? 6.637 -2.542 1.028 1.00 89.62 193 VAL A C 1
ATOM 1452 O O . VAL A 1 193 ? 5.982 -2.720 2.060 1.00 89.62 193 VAL A O 1
ATOM 1455 N N . GLY A 1 194 ? 7.972 -2.565 1.033 1.00 89.19 194 GLY A N 1
ATOM 1456 C CA . GLY A 1 194 ? 8.775 -2.803 2.232 1.00 89.19 194 GLY A CA 1
ATOM 1457 C C . GLY A 1 194 ? 8.564 -1.726 3.295 1.00 89.19 194 GLY A C 1
ATOM 1458 O O . GLY A 1 194 ? 8.398 -2.053 4.473 1.00 89.19 194 GLY A O 1
ATOM 1459 N N . GLY A 1 195 ? 8.468 -0.460 2.885 1.00 86.88 195 GLY A N 1
ATOM 1460 C CA . GLY A 1 195 ? 8.179 0.671 3.759 1.00 86.88 195 GLY A CA 1
ATOM 1461 C C . GLY A 1 195 ? 6.781 0.609 4.374 1.00 86.88 195 GLY A C 1
ATOM 1462 O O . GLY A 1 195 ? 6.626 0.821 5.579 1.00 86.88 195 GLY A O 1
ATOM 1463 N N . GLN A 1 196 ? 5.763 0.219 3.601 1.00 87.50 196 GLN A N 1
ATOM 1464 C CA . GLN A 1 196 ? 4.408 0.007 4.126 1.00 87.50 196 GLN A CA 1
ATOM 1465 C C . GLN A 1 196 ? 4.355 -1.143 5.143 1.00 87.50 196 GLN A C 1
ATOM 1467 O O . GLN A 1 196 ? 3.766 -1.003 6.222 1.00 87.50 196 GLN A O 1
ATOM 1472 N N . LEU A 1 197 ? 5.001 -2.275 4.844 1.00 88.62 197 LEU A N 1
ATOM 1473 C CA . LEU A 1 197 ? 5.110 -3.395 5.785 1.00 88.62 197 LEU A CA 1
ATOM 1474 C C . LEU A 1 197 ? 5.890 -2.995 7.044 1.00 88.62 197 LEU A C 1
ATOM 1476 O O . LEU A 1 197 ? 5.512 -3.375 8.154 1.00 88.62 197 LEU A O 1
ATOM 1480 N N . ALA A 1 198 ? 6.942 -2.188 6.894 1.00 88.00 198 ALA A N 1
ATOM 1481 C CA . ALA A 1 198 ? 7.720 -1.659 8.005 1.00 88.00 198 ALA A CA 1
ATOM 1482 C C . ALA A 1 198 ? 6.897 -0.738 8.912 1.00 88.00 198 ALA A C 1
ATOM 1484 O O . ALA A 1 198 ? 6.983 -0.856 10.137 1.00 88.00 198 ALA A O 1
ATOM 1485 N N . ALA A 1 199 ? 6.065 0.126 8.328 1.00 85.31 199 ALA A N 1
ATOM 1486 C CA . ALA A 1 199 ? 5.158 0.995 9.069 1.00 85.31 199 ALA A CA 1
ATOM 1487 C C . ALA A 1 199 ? 4.129 0.176 9.863 1.00 85.31 199 ALA A C 1
ATOM 1489 O O . ALA A 1 199 ? 3.888 0.460 11.037 1.00 85.31 199 ALA A O 1
ATOM 1490 N N . ARG A 1 200 ? 3.576 -0.889 9.263 1.00 84.69 200 ARG A N 1
ATOM 1491 C CA . ARG A 1 200 ? 2.655 -1.815 9.948 1.00 84.69 200 ARG A CA 1
ATOM 1492 C C . ARG A 1 200 ? 3.328 -2.551 11.104 1.00 84.69 200 ARG A C 1
ATOM 1494 O O . ARG A 1 200 ? 2.781 -2.574 12.200 1.00 84.69 200 ARG A O 1
ATOM 1501 N N . ALA A 1 201 ? 4.519 -3.104 10.884 1.00 86.00 201 ALA A N 1
ATOM 1502 C CA . ALA A 1 201 ? 5.290 -3.780 11.927 1.00 86.00 201 ALA A CA 1
ATOM 1503 C C . ALA A 1 201 ? 5.583 -2.837 13.107 1.00 86.00 201 ALA A C 1
ATOM 1505 O O . ALA A 1 201 ? 5.384 -3.200 14.263 1.00 86.00 201 ALA A O 1
ATOM 1506 N N . ARG A 1 202 ? 5.952 -1.582 12.819 1.00 85.19 202 ARG A N 1
ATOM 1507 C CA . ARG A 1 202 ? 6.203 -0.571 13.853 1.00 85.19 202 ARG A CA 1
ATOM 1508 C C . ARG A 1 202 ? 4.964 -0.267 14.698 1.00 85.19 202 ARG A C 1
ATOM 1510 O O . ARG A 1 202 ? 5.096 -0.119 15.906 1.00 85.19 202 ARG A O 1
ATOM 1517 N N . ARG A 1 203 ? 3.768 -0.228 14.098 1.00 82.62 203 ARG A N 1
ATOM 1518 C CA . ARG A 1 203 ? 2.500 -0.076 14.843 1.00 82.62 203 ARG A CA 1
ATOM 1519 C C . ARG A 1 203 ? 2.213 -1.255 15.773 1.00 82.62 203 ARG A C 1
ATOM 1521 O O . ARG A 1 203 ? 1.553 -1.068 16.784 1.00 82.62 203 ARG A O 1
ATOM 1528 N N . ARG A 1 204 ? 2.729 -2.448 15.459 1.00 84.62 204 ARG A N 1
ATOM 1529 C CA . ARG A 1 204 ? 2.676 -3.627 16.342 1.00 84.62 204 ARG A CA 1
ATOM 1530 C C . ARG A 1 204 ? 3.773 -3.632 17.416 1.00 84.62 204 ARG A C 1
ATOM 1532 O O . ARG A 1 204 ? 3.893 -4.608 18.143 1.00 84.62 204 ARG A O 1
ATOM 1539 N N . GLY A 1 205 ? 4.603 -2.588 17.493 1.00 88.81 205 GLY A N 1
ATOM 1540 C CA . GLY A 1 205 ? 5.760 -2.545 18.391 1.00 88.81 205 GLY A CA 1
ATOM 1541 C C . GLY A 1 205 ? 6.922 -3.441 17.947 1.00 88.81 205 GLY A C 1
ATOM 1542 O O . GLY A 1 205 ? 7.873 -3.636 18.699 1.00 88.81 205 GLY A O 1
ATOM 1543 N N . GLU A 1 206 ? 6.889 -3.986 16.727 1.00 89.25 206 GLU A N 1
ATOM 1544 C CA . GLU A 1 206 ? 7.962 -4.842 16.224 1.00 89.25 206 GLU A CA 1
ATOM 1545 C C . GLU A 1 206 ? 9.165 -3.993 15.802 1.00 89.25 206 GLU A C 1
ATOM 1547 O O . GLU A 1 206 ? 9.110 -3.212 14.844 1.00 89.25 206 GLU A O 1
ATOM 1552 N N . VAL A 1 207 ? 10.293 -4.196 16.482 1.00 90.19 207 VAL A N 1
ATOM 1553 C CA . VAL A 1 207 ? 11.574 -3.580 16.128 1.00 90.19 207 VAL A CA 1
ATOM 1554 C C . VAL A 1 207 ? 12.492 -4.648 15.537 1.00 90.19 207 VAL A C 1
ATOM 1556 O O . VAL A 1 207 ? 12.852 -5.623 16.193 1.00 90.19 207 VAL A O 1
ATOM 1559 N N . LEU A 1 208 ? 12.888 -4.476 14.273 1.00 89.00 208 LEU A N 1
ATOM 1560 C CA . LEU A 1 208 ? 13.876 -5.352 13.640 1.00 89.00 208 LEU A CA 1
ATOM 1561 C C . LEU A 1 208 ? 15.286 -4.973 14.083 1.00 89.00 208 LEU A C 1
ATOM 1563 O O . LEU A 1 208 ? 15.678 -3.807 13.996 1.00 89.00 208 LEU A O 1
ATOM 1567 N N . SER A 1 209 ? 16.076 -5.978 14.460 1.00 93.94 209 SER A N 1
ATOM 1568 C CA . SER A 1 209 ? 17.500 -5.798 14.732 1.00 93.94 209 SER A CA 1
ATOM 1569 C C . SER A 1 209 ? 18.249 -5.304 13.488 1.00 93.94 209 SER A C 1
ATOM 1571 O O . SER A 1 209 ? 17.899 -5.637 12.353 1.00 93.94 209 SER A O 1
ATOM 1573 N N . ARG A 1 210 ? 19.321 -4.531 13.702 1.00 93.38 210 ARG A N 1
ATOM 1574 C CA . ARG A 1 210 ? 20.168 -3.974 12.629 1.00 93.38 210 ARG A CA 1
ATOM 1575 C C . ARG A 1 210 ? 20.684 -5.049 11.663 1.00 93.38 210 ARG A C 1
ATOM 1577 O O . ARG A 1 210 ? 20.675 -4.842 10.456 1.00 93.38 210 ARG A O 1
ATOM 1584 N N . MET A 1 211 ? 21.050 -6.222 12.185 1.00 94.50 211 MET A N 1
ATOM 1585 C CA . MET A 1 211 ? 21.487 -7.362 11.373 1.00 94.50 211 MET A CA 1
ATOM 1586 C C . MET A 1 211 ? 20.379 -7.850 10.429 1.00 94.50 211 MET A C 1
ATOM 1588 O O . MET A 1 211 ? 20.622 -8.020 9.238 1.00 94.50 211 MET A O 1
ATOM 1592 N N . ARG A 1 212 ? 19.143 -8.016 10.926 1.00 93.31 212 ARG A N 1
ATOM 1593 C CA . ARG A 1 212 ? 18.004 -8.428 10.088 1.00 93.31 212 ARG A CA 1
ATOM 1594 C C . ARG A 1 212 ? 17.656 -7.374 9.035 1.00 93.31 212 ARG A C 1
ATOM 1596 O O . ARG A 1 212 ? 17.298 -7.743 7.923 1.00 93.31 212 ARG A O 1
ATOM 1603 N N . GLN A 1 213 ? 17.797 -6.086 9.359 1.00 92.81 213 GLN A N 1
ATOM 1604 C CA . GLN A 1 213 ? 17.620 -4.997 8.389 1.00 92.81 213 GLN A CA 1
ATOM 1605 C C . GLN A 1 213 ? 18.634 -5.080 7.239 1.00 92.81 213 GLN A C 1
ATOM 1607 O O . GLN A 1 213 ? 18.248 -4.915 6.082 1.00 92.81 213 GLN A O 1
ATOM 1612 N N . GLY A 1 214 ? 19.904 -5.368 7.551 1.00 89.69 214 GLY A N 1
ATOM 1613 C CA . GLY A 1 214 ? 20.957 -5.562 6.550 1.00 89.69 214 GLY A CA 1
ATOM 1614 C C . GLY A 1 214 ? 20.716 -6.786 5.667 1.00 89.69 214 GLY A C 1
ATOM 1615 O O . GLY A 1 214 ? 20.790 -6.680 4.448 1.00 89.69 214 GLY A O 1
ATOM 1616 N N . VAL A 1 215 ? 20.338 -7.924 6.262 1.00 95.00 215 VAL A N 1
ATOM 1617 C CA . VAL A 1 215 ? 19.977 -9.134 5.499 1.00 95.00 215 VAL A CA 1
ATOM 1618 C C . VAL A 1 215 ? 18.802 -8.857 4.562 1.00 95.00 215 VAL A C 1
ATOM 1620 O O . VAL A 1 215 ? 18.867 -9.200 3.387 1.00 95.00 215 VAL A O 1
ATOM 1623 N N . LEU A 1 216 ? 17.752 -8.189 5.048 1.00 92.75 216 LEU A N 1
ATOM 1624 C CA . LEU A 1 216 ? 16.590 -7.852 4.225 1.00 92.75 216 LEU A CA 1
ATOM 1625 C C . LEU A 1 216 ? 16.960 -6.915 3.064 1.00 92.75 216 LEU A C 1
ATOM 1627 O O . LEU A 1 216 ? 16.546 -7.154 1.933 1.00 92.75 216 LEU A O 1
ATOM 1631 N N . GLY A 1 217 ? 17.779 -5.890 3.325 1.00 89.38 217 GLY A N 1
ATOM 1632 C CA . GLY A 1 217 ? 18.282 -4.992 2.282 1.00 89.38 217 GLY A CA 1
ATOM 1633 C C . GLY A 1 217 ? 19.122 -5.724 1.231 1.00 89.38 217 GLY A C 1
ATOM 1634 O O . GLY A 1 217 ? 18.934 -5.503 0.037 1.00 89.38 217 GLY A O 1
ATOM 1635 N N . ALA A 1 218 ? 19.988 -6.651 1.651 1.00 93.81 218 ALA A N 1
ATOM 1636 C CA . ALA A 1 218 ? 20.774 -7.481 0.738 1.00 93.81 218 ALA A CA 1
ATOM 1637 C C . ALA A 1 218 ? 19.886 -8.377 -0.138 1.00 93.81 218 ALA A C 1
ATOM 1639 O O . ALA A 1 218 ? 20.122 -8.482 -1.340 1.00 93.81 218 ALA A O 1
ATOM 1640 N N . VAL A 1 219 ? 18.842 -8.980 0.442 1.00 94.94 219 VAL A N 1
ATOM 1641 C CA . VAL A 1 219 ? 17.866 -9.799 -0.295 1.00 94.94 219 VAL A CA 1
ATOM 1642 C C . VAL A 1 219 ? 17.129 -8.967 -1.347 1.00 94.94 219 VAL A C 1
ATOM 1644 O O . VAL A 1 219 ? 16.983 -9.430 -2.476 1.00 94.94 219 VAL A O 1
ATOM 1647 N N . PHE A 1 220 ? 16.716 -7.736 -1.025 1.00 91.62 220 PHE A N 1
ATOM 1648 C CA . PHE A 1 220 ? 16.080 -6.843 -2.001 1.00 91.62 220 PHE A CA 1
ATOM 1649 C C . PHE A 1 220 ? 17.010 -6.488 -3.164 1.00 91.62 220 PHE A C 1
ATOM 1651 O O . PHE A 1 220 ? 16.612 -6.604 -4.322 1.00 91.62 220 PHE A O 1
ATOM 1658 N N . LEU A 1 221 ? 18.266 -6.135 -2.879 1.00 92.75 221 LEU A N 1
ATOM 1659 C CA . LEU A 1 221 ? 19.247 -5.850 -3.930 1.00 92.75 221 LEU A CA 1
ATOM 1660 C C . LEU A 1 221 ? 19.531 -7.077 -4.806 1.00 92.75 221 LEU A C 1
ATOM 1662 O O . LEU A 1 221 ? 19.577 -6.957 -6.029 1.00 92.75 221 LEU A O 1
ATOM 1666 N N . ALA A 1 222 ? 19.674 -8.260 -4.202 1.00 93.38 222 ALA A N 1
ATOM 1667 C CA . ALA A 1 222 ? 19.876 -9.503 -4.940 1.00 93.38 222 ALA A CA 1
ATOM 1668 C C . ALA A 1 222 ? 18.676 -9.825 -5.845 1.00 93.38 222 ALA A C 1
ATOM 1670 O O . ALA A 1 222 ? 18.860 -10.145 -7.017 1.00 93.38 222 ALA A O 1
ATOM 1671 N N . ALA A 1 223 ? 17.449 -9.682 -5.334 1.00 90.75 223 ALA A N 1
ATOM 1672 C CA . ALA A 1 223 ? 16.231 -9.901 -6.108 1.00 90.75 223 ALA A CA 1
ATOM 1673 C C . ALA A 1 223 ? 16.108 -8.918 -7.287 1.00 90.75 223 ALA A C 1
ATOM 1675 O O . ALA A 1 223 ? 15.796 -9.341 -8.400 1.00 90.75 223 ALA A O 1
ATOM 1676 N N . ALA A 1 224 ? 16.414 -7.633 -7.080 1.00 89.25 224 ALA A N 1
ATOM 1677 C CA . ALA A 1 224 ? 16.449 -6.645 -8.160 1.00 89.25 224 ALA A CA 1
ATOM 1678 C C . ALA A 1 224 ? 17.516 -6.981 -9.219 1.00 89.25 224 ALA A C 1
ATOM 1680 O O . ALA A 1 224 ? 17.240 -6.900 -10.415 1.00 89.25 224 ALA A O 1
ATOM 1681 N N . GLY A 1 225 ? 18.703 -7.428 -8.795 1.00 89.38 225 GLY A N 1
ATOM 1682 C CA . GLY A 1 225 ? 19.766 -7.875 -9.699 1.00 89.38 225 GLY A CA 1
ATOM 1683 C C . GLY A 1 225 ? 19.371 -9.095 -10.537 1.00 89.38 225 GLY A C 1
ATOM 1684 O O . GLY A 1 225 ? 19.620 -9.115 -11.741 1.00 89.38 225 GLY A O 1
ATOM 1685 N N . VAL A 1 226 ? 18.699 -10.084 -9.936 1.00 91.81 226 VAL A N 1
ATOM 1686 C CA . VAL A 1 226 ? 18.170 -11.255 -10.658 1.00 91.81 226 VAL A CA 1
ATOM 1687 C C . VAL A 1 226 ? 17.116 -10.836 -11.684 1.00 91.81 226 VAL A C 1
ATOM 1689 O O . VAL A 1 226 ? 17.184 -11.278 -12.829 1.00 91.81 226 VAL A O 1
ATOM 1692 N N . LEU A 1 227 ? 16.177 -9.959 -11.315 1.00 87.88 227 LEU A N 1
ATOM 1693 C CA . LEU A 1 227 ? 15.160 -9.451 -12.243 1.00 87.88 227 LEU A CA 1
ATOM 1694 C C . LEU A 1 227 ? 15.787 -8.697 -13.420 1.00 87.88 227 LEU A C 1
ATOM 1696 O O . LEU A 1 227 ? 15.393 -8.922 -14.563 1.00 87.88 227 LEU A O 1
ATOM 1700 N N . LEU A 1 228 ? 16.795 -7.862 -13.159 1.00 89.44 228 LEU A N 1
ATOM 1701 C CA . LEU A 1 228 ? 17.539 -7.165 -14.205 1.00 89.44 228 LEU A CA 1
ATOM 1702 C C . LEU A 1 228 ? 18.268 -8.147 -15.130 1.00 89.44 228 LEU A C 1
ATOM 1704 O O . LEU A 1 228 ? 18.218 -7.982 -16.346 1.00 89.44 228 LEU A O 1
ATOM 1708 N N . ALA A 1 229 ? 18.916 -9.177 -14.583 1.00 88.19 229 ALA A N 1
ATOM 1709 C CA . ALA A 1 229 ? 19.613 -10.185 -15.380 1.00 88.19 229 ALA A CA 1
ATOM 1710 C C . ALA A 1 229 ? 18.643 -10.978 -16.271 1.00 88.19 229 ALA A C 1
ATOM 1712 O O . ALA A 1 229 ? 18.897 -11.135 -17.464 1.00 88.19 229 ALA A O 1
ATOM 1713 N N . LEU A 1 230 ? 17.507 -11.415 -15.716 1.00 89.94 230 LEU A N 1
ATOM 1714 C CA . LEU A 1 230 ? 16.463 -12.129 -16.458 1.00 89.94 230 LEU A CA 1
ATOM 1715 C C . LEU A 1 230 ? 15.858 -11.267 -17.565 1.00 89.94 230 LEU A C 1
ATOM 1717 O O . LEU A 1 230 ? 15.726 -11.720 -18.698 1.00 89.94 230 LEU A O 1
ATOM 1721 N N . ALA A 1 231 ? 15.520 -10.017 -17.256 1.00 86.69 231 ALA A N 1
ATOM 1722 C CA . ALA A 1 231 ? 14.966 -9.096 -18.234 1.00 86.69 231 ALA A CA 1
ATOM 1723 C C . ALA A 1 231 ? 15.978 -8.763 -19.339 1.00 86.69 231 ALA A C 1
ATOM 1725 O O . ALA A 1 231 ? 15.606 -8.714 -20.504 1.00 86.69 231 ALA A O 1
ATOM 1726 N N . THR A 1 232 ? 17.261 -8.610 -18.996 1.00 84.19 232 THR A N 1
ATOM 1727 C CA . THR A 1 232 ? 18.333 -8.389 -19.981 1.00 84.19 232 THR A CA 1
ATOM 1728 C C . THR A 1 232 ? 18.499 -9.593 -20.910 1.00 84.19 232 THR A C 1
ATOM 1730 O O . THR A 1 232 ? 18.643 -9.415 -22.114 1.00 84.19 232 THR A O 1
ATOM 1733 N N . ALA A 1 233 ? 18.431 -10.815 -20.370 1.00 85.06 233 ALA A N 1
ATOM 1734 C CA . ALA A 1 233 ? 18.502 -12.049 -21.154 1.00 85.06 233 ALA A CA 1
ATOM 1735 C C . ALA A 1 233 ? 17.272 -12.271 -22.054 1.00 85.06 233 ALA A C 1
ATOM 1737 O O . ALA A 1 233 ? 17.373 -12.946 -23.073 1.00 85.06 233 ALA A O 1
ATOM 1738 N N . ALA A 1 234 ? 16.116 -11.718 -21.680 1.00 84.75 234 ALA A N 1
ATOM 1739 C CA . ALA A 1 234 ? 14.862 -11.871 -22.412 1.00 84.75 234 ALA A CA 1
ATOM 1740 C C . ALA A 1 234 ? 14.674 -10.863 -23.558 1.00 84.75 234 ALA A C 1
ATOM 1742 O O . ALA A 1 234 ? 13.711 -10.998 -24.309 1.00 84.75 234 ALA A O 1
ATOM 1743 N N . LEU A 1 235 ? 15.536 -9.847 -23.692 1.00 82.75 235 LEU A N 1
ATOM 1744 C CA . LEU A 1 235 ? 15.399 -8.824 -24.729 1.00 82.75 235 LEU A CA 1
ATOM 1745 C C . LEU A 1 235 ? 15.955 -9.327 -26.076 1.00 82.75 235 LEU A C 1
ATOM 1747 O O . LEU A 1 235 ? 17.172 -9.491 -26.207 1.00 82.75 235 LEU A O 1
ATOM 1751 N N . PRO A 1 236 ? 15.098 -9.552 -27.093 1.00 66.44 236 PRO A N 1
ATOM 1752 C CA . PRO A 1 236 ? 15.536 -9.951 -28.424 1.00 66.44 236 PRO A CA 1
ATOM 1753 C C . PRO A 1 236 ? 16.202 -8.747 -29.099 1.00 66.44 236 PRO A C 1
ATOM 1755 O O . PRO A 1 236 ? 15.551 -7.739 -29.362 1.00 66.44 236 PRO A O 1
ATOM 1758 N N . GLY A 1 237 ? 17.511 -8.812 -29.335 1.00 63.06 237 GLY A N 1
ATOM 1759 C CA . GLY A 1 237 ? 18.226 -7.721 -30.007 1.00 63.06 237 GLY A CA 1
ATOM 1760 C C . GLY A 1 237 ? 19.743 -7.727 -29.855 1.00 63.06 237 GLY A C 1
ATOM 1761 O O . GLY A 1 237 ? 20.425 -7.104 -30.658 1.00 63.06 237 GLY A O 1
ATOM 1762 N N . PHE A 1 238 ? 20.303 -8.460 -28.887 1.00 55.62 238 PHE A N 1
ATOM 1763 C CA . PHE A 1 238 ? 21.765 -8.535 -28.742 1.00 55.62 238 PHE A CA 1
ATOM 1764 C C . PHE A 1 238 ? 22.450 -9.524 -29.697 1.00 55.62 238 PHE A C 1
ATOM 1766 O O . PHE A 1 238 ? 23.656 -9.414 -29.922 1.00 55.62 238 PHE A O 1
ATOM 1773 N N . GLU A 1 239 ? 21.719 -10.495 -30.249 1.00 59.38 239 GLU A N 1
ATOM 1774 C CA . GLU A 1 239 ? 22.317 -11.524 -31.110 1.00 59.38 239 GLU A CA 1
ATOM 1775 C C . GLU A 1 239 ? 22.429 -11.085 -32.582 1.00 59.38 239 GLU A C 1
ATOM 1777 O O . GLU A 1 239 ? 23.426 -11.410 -33.231 1.00 59.38 239 GLU A O 1
ATOM 1782 N N . ASP A 1 240 ? 21.502 -10.262 -33.087 1.00 60.19 240 ASP A N 1
ATOM 1783 C CA . ASP A 1 240 ? 21.474 -9.865 -34.506 1.00 60.19 240 ASP A CA 1
ATOM 1784 C C . ASP A 1 240 ? 22.564 -8.845 -34.892 1.00 60.19 240 ASP A C 1
ATOM 1786 O O . ASP A 1 240 ? 23.108 -8.909 -35.997 1.00 60.19 240 ASP A O 1
ATOM 1790 N N . GLU A 1 241 ? 22.983 -7.947 -33.992 1.00 58.12 241 GLU A N 1
ATOM 1791 C CA . GLU A 1 241 ? 24.068 -6.994 -34.302 1.00 58.12 241 GLU A CA 1
ATOM 1792 C C . GLU A 1 241 ? 25.439 -7.677 -34.451 1.00 58.12 241 GLU A C 1
ATOM 1794 O O . GLU A 1 241 ? 26.265 -7.242 -35.258 1.00 58.12 241 GLU A O 1
ATOM 1799 N N . ARG A 1 242 ? 25.683 -8.790 -33.743 1.00 57.97 242 ARG A N 1
ATOM 1800 C CA . ARG A 1 242 ? 26.916 -9.583 -33.920 1.00 57.97 242 ARG A CA 1
ATOM 1801 C C . ARG A 1 242 ? 26.928 -10.354 -35.235 1.00 57.97 242 ARG A C 1
ATOM 1803 O O . ARG A 1 242 ? 27.997 -10.537 -35.815 1.00 57.97 242 ARG A O 1
ATOM 1810 N N . ALA A 1 243 ? 25.762 -10.786 -35.715 1.00 62.41 243 ALA A N 1
ATOM 1811 C CA . ALA A 1 243 ? 25.645 -11.419 -37.025 1.00 62.41 243 ALA A CA 1
ATOM 1812 C C . ALA A 1 243 ? 25.935 -10.419 -38.160 1.00 62.41 243 ALA A C 1
ATOM 1814 O O . ALA A 1 243 ? 26.563 -10.781 -39.155 1.00 62.41 243 ALA A O 1
ATOM 1815 N N . LEU A 1 244 ? 25.566 -9.145 -37.985 1.00 59.97 244 LEU A N 1
ATOM 1816 C CA . LEU A 1 244 ? 25.822 -8.080 -38.961 1.00 59.97 244 LEU A CA 1
ATOM 1817 C C . LEU A 1 244 ? 27.260 -7.528 -38.912 1.00 59.97 244 LEU A C 1
ATOM 1819 O O . LEU A 1 244 ? 27.801 -7.168 -39.958 1.00 59.97 244 LEU A O 1
ATOM 1823 N N . SER A 1 245 ? 27.932 -7.520 -37.752 1.00 63.47 245 SER A N 1
ATOM 1824 C CA . SER A 1 245 ? 29.338 -7.075 -37.654 1.00 63.47 245 SER A CA 1
ATOM 1825 C C . SER A 1 245 ? 30.361 -8.088 -38.194 1.00 63.47 245 SER A C 1
ATOM 1827 O O . SER A 1 245 ? 31.549 -7.781 -38.261 1.00 63.47 245 SER A O 1
ATOM 1829 N N . GLY A 1 246 ? 29.926 -9.302 -38.555 1.00 64.06 246 GLY A N 1
ATOM 1830 C CA . GLY A 1 246 ? 30.748 -10.308 -39.236 1.00 64.06 246 GLY A CA 1
ATOM 1831 C C . GLY A 1 246 ? 30.969 -10.029 -40.729 1.00 64.06 246 GLY A C 1
ATOM 1832 O O . GLY A 1 246 ? 31.763 -10.724 -41.367 1.00 64.06 246 GLY A O 1
ATOM 1833 N N . ALA A 1 247 ? 30.304 -9.015 -41.296 1.00 62.16 247 ALA A N 1
ATOM 1834 C CA . ALA A 1 247 ? 30.613 -8.524 -42.631 1.00 62.16 247 ALA A CA 1
ATOM 1835 C C . ALA A 1 247 ? 32.016 -7.899 -42.615 1.00 62.16 247 ALA A C 1
ATOM 1837 O O . ALA A 1 247 ? 32.254 -6.852 -42.014 1.00 62.16 247 ALA A O 1
ATOM 1838 N N . THR A 1 248 ? 32.962 -8.579 -43.260 1.00 70.06 248 THR A N 1
ATOM 1839 C CA . THR A 1 248 ? 34.331 -8.102 -43.457 1.00 70.06 248 THR A CA 1
ATOM 1840 C C . THR A 1 248 ? 34.276 -6.700 -44.072 1.00 70.06 248 THR A C 1
ATOM 1842 O O . THR A 1 248 ? 33.597 -6.529 -45.088 1.00 70.06 248 THR A O 1
ATOM 1845 N N . PRO A 1 249 ? 34.944 -5.684 -43.490 1.00 65.44 249 PRO A N 1
ATOM 1846 C CA . PRO A 1 249 ? 34.965 -4.357 -44.088 1.00 65.44 249 PRO A CA 1
ATOM 1847 C C . PRO A 1 249 ? 35.548 -4.489 -45.495 1.00 65.44 249 PRO A C 1
ATOM 1849 O O . PRO A 1 249 ? 36.663 -4.988 -45.663 1.00 65.44 249 PRO A O 1
ATOM 1852 N N . ALA A 1 250 ? 34.769 -4.102 -46.508 1.00 66.62 250 ALA A N 1
ATOM 1853 C CA . ALA A 1 250 ? 35.240 -4.087 -47.884 1.00 66.62 250 ALA A CA 1
ATOM 1854 C C . ALA A 1 250 ? 36.540 -3.263 -47.934 1.00 66.62 250 ALA A C 1
ATOM 1856 O O . ALA A 1 250 ? 36.579 -2.174 -47.352 1.00 66.62 250 ALA A O 1
ATOM 1857 N N . PRO A 1 251 ? 37.616 -3.768 -48.563 1.00 66.94 251 PRO A N 1
ATOM 1858 C CA . PRO A 1 251 ? 38.874 -3.044 -48.611 1.00 66.94 251 PRO A CA 1
ATOM 1859 C C . PRO A 1 251 ? 38.630 -1.686 -49.272 1.00 66.94 251 PRO A C 1
ATOM 1861 O O . PRO A 1 251 ? 38.168 -1.626 -50.411 1.00 66.94 251 PRO A O 1
ATOM 1864 N N . CYS A 1 252 ? 38.915 -0.599 -48.547 1.00 63.34 252 CYS A N 1
ATOM 1865 C CA . CYS A 1 252 ? 38.963 0.742 -49.118 1.00 63.34 252 CYS A CA 1
ATOM 1866 C C . CYS A 1 252 ? 39.912 0.708 -50.317 1.00 63.34 252 CYS A C 1
ATOM 1868 O O . CYS A 1 252 ? 41.125 0.576 -50.150 1.00 63.34 252 CYS A O 1
ATOM 1870 N N . ALA A 1 253 ? 39.357 0.805 -51.523 1.00 60.56 253 ALA A N 1
ATOM 1871 C CA . ALA A 1 253 ? 40.140 1.049 -52.717 1.00 60.56 253 ALA A CA 1
ATOM 1872 C C . ALA A 1 253 ? 40.807 2.421 -52.552 1.00 60.56 253 ALA A C 1
ATOM 1874 O O . ALA A 1 253 ? 40.125 3.443 -52.488 1.00 60.56 253 ALA A O 1
ATOM 1875 N N . ALA A 1 254 ? 42.130 2.421 -52.405 1.00 60.38 254 ALA A N 1
ATOM 1876 C CA . ALA A 1 254 ? 42.932 3.633 -52.410 1.00 60.38 254 ALA A CA 1
ATOM 1877 C C . ALA A 1 254 ? 42.802 4.305 -53.787 1.00 60.38 254 ALA A C 1
ATOM 1879 O O . ALA A 1 254 ? 43.086 3.672 -54.806 1.00 60.38 254 ALA A O 1
ATOM 1880 N N . LEU A 1 255 ? 42.342 5.558 -53.791 1.00 59.03 255 LEU A N 1
ATOM 1881 C CA . LEU A 1 255 ? 42.405 6.493 -54.917 1.00 59.03 255 LEU A CA 1
ATOM 1882 C C . LEU A 1 255 ? 43.513 7.509 -54.651 1.00 59.03 255 LEU A C 1
ATOM 1884 O O . LEU A 1 255 ? 43.597 7.973 -53.490 1.00 59.03 255 LEU A O 1
#

Sequence (255 aa):
MQEHFVIVHRSSDPIQTDMLGALLRENGIAARVMGTRHGAAIGVGQNILQVHISVPQSQAGAATDFLEAFFEEDGAELIEQYIQHSDFAGDEDDDEARERAARWGDEDEDEDEADAPSRAAPAGSHNATAALASLLFLGGAHFYTRRPITGAMLALGQLAALLLALTTCLPRASAHTPTWLIALSPLLLMDLVGGQLAARARRRGEVLSRMRQGVLGAVFLAAAGVLLALATAALPGFEDERALSGATPAPCAAL